Protein AF-A0A397ZE03-F1 (afdb_monomer_lite)

InterPro domains:
  IPR004468 CTP synthase [PTHR11550] (1-156)
  IPR017926 Glutamine amidotransferase [PF00117] (1-143)
  IPR029062 Class I glutamine amidotransferase-like [G3DSA:3.40.50.880] (1-161)
  IPR029062 Class I glutamine amidotransferase-like [SSF52317] (1-149)
  IPR033828 CTP synthase GATase domain [cd01746] (1-143)

Foldseek 3Di:
DQVVQQVCCCPQVVQVQEDDCVVVVPGPHHQKYFDAPDDPPPDDRHWPFAWFKKAFPDQLDLLCLLVLSDRIDTFTAGGGMFGDQVCQVVSVVSFWDQGIAGPVNRGRAWIDGPPDLDDIDGRGDQCVPADVVRGRSNVVCVVCSVVVNNVVSSVVSNCVVPPDPPDDDDDDDDDDDDDDDDDDDDDDDDDD

Radius of gyration: 25.26 Å; chains: 1; bounding box: 58×53×80 Å

Secondary structure (DSSP, 8-state):
-HHHHHHHHHHTT--TT-EETTT-TT-SSEEEEE--BS-SSSSSPBPEEEEEEEEESSTTSHHHHHTTS-SEEEEEEEESEEE-GGGHHHHHHTTEEEEEE-TTS-SEEEEEETTSSS-EEESS-GGGG-BTTB--HHHHHHHHHHTT-HHHHHHHHTTGGG------------------------------

Sequence (192 aa):
MQLAVVEFARSILGFEDANSTEFEPETPSPCVIFMPEGSTTHMGGTMRLGSRRTYFQVPDCKSAKLYGNAKFVDERHRHRYEVNPDMIQEIENAGLSFVGKDETGRRMEIVELQNHPYFVGVQFHPEFKSRPGKPSALFLGLIAAASGCLEAVLQASGKVSKVSTTRVANGAATGKVYQNGNVYSNGNGLHH

pLDDT: mean 82.84, std 24.82, range [28.36, 98.75]

Structure (mmCIF, N/CA/C/O backbone):
data_AF-A0A397ZE03-F1
#
_entry.id   AF-A0A397ZE03-F1
#
loop_
_atom_site.group_PDB
_atom_site.id
_atom_site.type_symbol
_atom_site.label_atom_id
_atom_site.label_alt_id
_atom_site.label_comp_id
_atom_site.label_asym_id
_atom_site.label_entity_id
_atom_site.label_seq_id
_atom_site.pdbx_PDB_ins_code
_atom_site.Cartn_x
_atom_site.Cartn_y
_atom_site.Cartn_z
_atom_site.occupancy
_atom_site.B_iso_or_equiv
_atom_site.auth_seq_id
_atom_site.auth_comp_id
_atom_site.auth_asym_id
_atom_site.auth_atom_id
_atom_site.pdbx_PDB_model_num
ATOM 1 N N . MET A 1 1 ? 4.962 -4.238 1.522 1.00 97.50 1 MET A N 1
ATOM 2 C CA . MET A 1 1 ? 3.913 -4.251 0.476 1.00 97.50 1 MET A CA 1
ATOM 3 C C . MET A 1 1 ? 4.379 -4.919 -0.810 1.00 97.50 1 MET A C 1
ATOM 5 O O . MET A 1 1 ? 3.708 -5.829 -1.258 1.00 97.50 1 MET A O 1
ATOM 9 N N . GLN A 1 2 ? 5.511 -4.502 -1.382 1.00 98.31 2 GLN A N 1
ATOM 10 C CA . GLN A 1 2 ? 6.050 -4.999 -2.661 1.00 98.31 2 GLN A CA 1
ATOM 11 C C . GLN A 1 2 ? 5.997 -6.527 -2.836 1.00 98.31 2 GLN A C 1
ATOM 13 O O . GLN A 1 2 ? 5.456 -7.004 -3.825 1.00 98.31 2 GLN A O 1
ATOM 18 N N . LEU A 1 3 ? 6.468 -7.296 -1.848 1.00 98.38 3 LEU A N 1
ATOM 19 C CA . LEU A 1 3 ? 6.440 -8.763 -1.920 1.00 98.38 3 LEU A CA 1
ATOM 20 C C . LEU A 1 3 ? 5.026 -9.349 -2.010 1.00 98.38 3 LEU A C 1
ATOM 22 O O . LEU A 1 3 ? 4.845 -10.362 -2.668 1.00 98.38 3 LEU A O 1
ATOM 26 N N . ALA A 1 4 ? 4.026 -8.709 -1.399 1.00 98.44 4 ALA A N 1
ATOM 27 C CA . ALA A 1 4 ? 2.637 -9.146 -1.522 1.00 98.44 4 ALA A CA 1
ATOM 28 C C . ALA A 1 4 ? 2.116 -8.966 -2.956 1.00 98.44 4 ALA A C 1
ATOM 30 O O . ALA A 1 4 ? 1.358 -9.794 -3.437 1.00 98.44 4 ALA A O 1
ATOM 31 N N . VAL A 1 5 ? 2.547 -7.907 -3.649 1.00 98.62 5 VAL A N 1
ATOM 32 C CA . VAL A 1 5 ? 2.194 -7.679 -5.058 1.00 98.62 5 VAL A CA 1
ATOM 33 C C . VAL A 1 5 ? 2.889 -8.697 -5.963 1.00 98.62 5 VAL A C 1
ATOM 35 O O . VAL A 1 5 ? 2.249 -9.261 -6.841 1.00 98.62 5 VAL A O 1
ATOM 38 N N . VAL A 1 6 ? 4.179 -8.961 -5.722 1.00 98.69 6 VAL A N 1
ATOM 39 C CA . VAL A 1 6 ? 4.944 -9.976 -6.466 1.00 98.69 6 VAL A CA 1
ATOM 40 C C . VAL A 1 6 ? 4.336 -11.367 -6.282 1.00 98.69 6 VAL A C 1
ATOM 42 O O . VAL A 1 6 ? 4.130 -12.078 -7.258 1.00 98.69 6 VAL A O 1
ATOM 45 N N . GLU A 1 7 ? 4.020 -11.757 -5.046 1.00 98.50 7 GLU A N 1
ATOM 46 C CA . GLU A 1 7 ? 3.408 -13.057 -4.761 1.00 98.50 7 GLU A CA 1
ATOM 47 C C . GLU A 1 7 ? 2.025 -13.176 -5.407 1.00 98.50 7 GLU A C 1
ATOM 49 O O . GLU A 1 7 ? 1.759 -14.168 -6.077 1.00 98.50 7 GLU A O 1
ATOM 54 N N . PHE A 1 8 ? 1.195 -12.135 -5.314 1.00 98.56 8 PHE A N 1
ATOM 55 C CA . PHE A 1 8 ? -0.117 -12.125 -5.954 1.00 98.56 8 PHE A CA 1
ATOM 56 C C . PHE A 1 8 ? -0.013 -12.276 -7.479 1.00 98.56 8 PHE A C 1
ATOM 58 O O . PHE A 1 8 ? -0.767 -13.038 -8.081 1.00 98.56 8 PHE A O 1
ATOM 65 N N . ALA A 1 9 ? 0.951 -11.600 -8.110 1.00 98.44 9 ALA A N 1
ATOM 66 C CA . ALA A 1 9 ? 1.202 -11.744 -9.540 1.00 98.44 9 ALA A CA 1
ATOM 67 C C . ALA A 1 9 ? 1.615 -13.178 -9.916 1.00 98.44 9 ALA A C 1
ATOM 69 O O . ALA A 1 9 ? 1.123 -13.718 -10.904 1.00 98.44 9 ALA A O 1
ATOM 70 N N . ARG A 1 10 ? 2.447 -13.838 -9.104 1.00 98.50 10 ARG A N 1
ATOM 71 C CA . ARG A 1 10 ? 2.824 -15.243 -9.335 1.00 98.50 10 ARG A CA 1
ATOM 72 C C . ARG A 1 10 ? 1.636 -16.184 -9.175 1.00 98.50 10 ARG A C 1
ATOM 74 O O . ARG A 1 10 ? 1.342 -16.967 -10.071 1.00 98.50 10 ARG A O 1
ATOM 81 N N . SER A 1 11 ? 0.950 -16.094 -8.043 1.00 98.06 11 SER A N 1
ATOM 82 C CA . SER A 1 11 ? -0.025 -17.099 -7.620 1.00 98.06 11 SER A CA 1
ATOM 83 C C . SER A 1 11 ? -1.402 -16.923 -8.255 1.00 98.06 11 SER A C 1
ATOM 85 O O . SER A 1 11 ? -2.104 -17.912 -8.454 1.00 98.06 11 SER A O 1
ATOM 87 N N . ILE A 1 12 ? -1.808 -15.684 -8.555 1.00 97.75 12 ILE A N 1
ATOM 88 C CA . ILE A 1 12 ? -3.151 -15.377 -9.070 1.00 97.75 12 ILE A CA 1
ATOM 89 C C . ILE A 1 12 ? -3.125 -15.035 -10.560 1.00 97.75 12 ILE A C 1
ATOM 91 O O . ILE A 1 12 ? -3.996 -15.497 -11.293 1.00 97.75 12 ILE A O 1
ATOM 95 N N . LEU A 1 13 ? -2.136 -14.262 -11.020 1.00 97.50 13 LEU A N 1
ATOM 96 C CA . LEU A 1 13 ? -2.012 -13.905 -12.442 1.00 97.50 13 LEU A CA 1
ATOM 97 C C . LEU A 1 13 ? -1.205 -14.931 -13.255 1.00 97.50 13 LEU A C 1
ATOM 99 O O . LEU A 1 13 ? -1.250 -14.903 -14.481 1.00 97.50 13 LEU A O 1
ATOM 103 N N . GLY A 1 14 ? -0.488 -15.851 -12.599 1.00 98.00 14 GLY A N 1
ATOM 104 C CA . GLY A 1 14 ? 0.345 -16.851 -13.275 1.00 98.00 14 GLY A CA 1
ATOM 105 C C . GLY A 1 14 ? 1.656 -16.288 -13.831 1.00 98.00 14 GLY A C 1
ATOM 106 O O . GLY A 1 14 ? 2.281 -16.909 -14.688 1.00 98.00 14 GLY A O 1
ATOM 107 N N . PHE A 1 15 ? 2.091 -15.114 -13.367 1.00 97.81 15 PHE A N 1
ATOM 108 C CA . PHE A 1 15 ? 3.360 -14.511 -13.769 1.00 97.81 15 PHE A CA 1
ATOM 109 C C . PHE A 1 15 ? 4.501 -15.119 -12.961 1.00 97.81 15 PHE A C 1
ATOM 111 O O . PHE A 1 15 ? 4.977 -14.514 -12.007 1.00 97.81 15 PHE A O 1
ATOM 118 N N . GLU A 1 16 ? 4.922 -16.335 -13.309 1.00 97.50 16 GLU A N 1
ATOM 119 C CA . GLU A 1 16 ? 5.925 -17.096 -12.547 1.00 97.50 16 GLU A CA 1
ATOM 120 C C . GLU A 1 16 ? 7.231 -16.309 -12.328 1.00 97.50 16 GLU A C 1
ATOM 122 O O . GLU A 1 16 ? 7.777 -16.297 -11.220 1.00 97.50 16 GLU A O 1
ATOM 127 N N . ASP A 1 17 ? 7.663 -15.556 -13.343 1.00 97.56 17 ASP A N 1
ATOM 128 C CA . ASP A 1 17 ? 8.872 -14.729 -13.299 1.00 97.56 17 ASP A CA 1
ATOM 129 C C . ASP A 1 17 ? 8.667 -13.354 -12.644 1.00 97.56 17 ASP A C 1
ATOM 131 O O . ASP A 1 17 ? 9.623 -12.577 -12.549 1.00 97.56 17 ASP A O 1
ATOM 135 N N . ALA A 1 18 ? 7.455 -13.029 -12.170 1.00 98.50 18 ALA A N 1
ATOM 136 C CA . ALA A 1 18 ? 7.153 -11.745 -11.541 1.00 98.50 18 ALA A CA 1
ATOM 137 C C . ALA A 1 18 ? 8.159 -11.414 -10.443 1.00 98.50 18 ALA A C 1
ATOM 139 O O . ALA A 1 18 ? 8.385 -12.218 -9.533 1.00 98.50 18 ALA A O 1
ATOM 140 N N . ASN A 1 19 ? 8.781 -10.239 -10.513 1.00 98.62 19 ASN A N 1
ATOM 141 C CA . ASN A 1 19 ? 9.799 -9.844 -9.545 1.00 98.62 19 ASN A CA 1
ATOM 142 C C . ASN A 1 19 ? 9.928 -8.320 -9.410 1.00 98.62 19 ASN A C 1
ATOM 144 O O . ASN A 1 19 ? 9.295 -7.543 -10.128 1.00 98.62 19 ASN A O 1
ATOM 148 N N . SER A 1 20 ? 10.749 -7.895 -8.451 1.00 98.31 20 SER A N 1
ATOM 149 C CA . SER A 1 20 ? 11.252 -6.526 -8.370 1.00 98.31 20 SER A CA 1
ATOM 150 C C . SER A 1 20 ? 12.508 -6.387 -9.217 1.00 98.31 20 SER A C 1
ATOM 152 O O . SER A 1 20 ? 13.431 -7.195 -9.081 1.00 98.31 20 SER A O 1
ATOM 154 N N . THR A 1 21 ? 12.600 -5.306 -9.992 1.00 98.00 21 THR A N 1
ATOM 155 C CA . THR A 1 21 ? 13.832 -4.962 -10.716 1.00 98.00 21 THR A CA 1
ATOM 156 C C . THR A 1 21 ? 14.980 -4.561 -9.788 1.00 98.00 21 THR A C 1
ATOM 158 O O . THR A 1 21 ? 16.108 -4.403 -10.241 1.00 98.00 21 THR A O 1
ATOM 161 N N . GLU A 1 22 ? 14.725 -4.439 -8.479 1.00 96.44 22 GLU A N 1
ATOM 162 C CA . GLU A 1 22 ? 15.777 -4.335 -7.462 1.00 96.44 22 GLU A CA 1
ATOM 163 C C . GLU A 1 22 ? 16.652 -5.593 -7.389 1.00 96.44 22 GLU A C 1
ATOM 165 O O . GLU A 1 22 ? 17.852 -5.486 -7.145 1.00 96.44 22 GLU A O 1
ATOM 170 N N . PHE A 1 23 ? 16.052 -6.771 -7.583 1.00 96.44 23 PHE A N 1
ATOM 171 C CA . PHE A 1 23 ? 16.729 -8.063 -7.435 1.00 96.44 23 PHE A CA 1
ATOM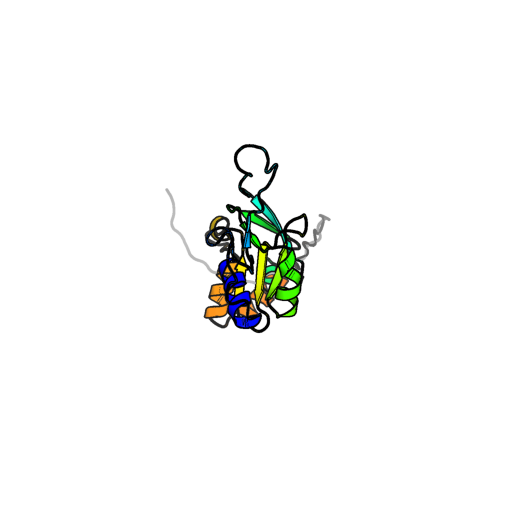 172 C C . PHE A 1 23 ? 16.927 -8.775 -8.768 1.00 96.44 23 PHE A C 1
ATOM 174 O O . PHE A 1 23 ? 17.952 -9.423 -8.949 1.00 96.44 23 PHE A O 1
ATOM 181 N N . GLU A 1 24 ? 15.966 -8.643 -9.683 1.00 97.62 24 GLU A N 1
ATOM 182 C CA . GLU A 1 24 ? 16.020 -9.228 -11.022 1.00 97.62 24 GLU A CA 1
ATOM 183 C C . GLU A 1 24 ? 15.725 -8.138 -12.063 1.00 97.62 24 GLU A C 1
ATOM 185 O O . GLU A 1 24 ? 14.564 -7.938 -12.427 1.00 97.62 24 GLU A O 1
ATOM 190 N N . PRO A 1 25 ? 16.739 -7.364 -12.496 1.00 96.88 25 PRO A N 1
ATOM 191 C CA . PRO A 1 25 ? 16.552 -6.241 -13.416 1.00 96.88 25 PRO A CA 1
ATOM 192 C C . PRO A 1 25 ? 15.951 -6.634 -14.770 1.00 96.88 25 PRO A C 1
ATOM 194 O O . PRO A 1 25 ? 15.252 -5.821 -15.370 1.00 96.88 25 PRO A O 1
ATOM 197 N N . GLU A 1 26 ? 16.187 -7.870 -15.218 1.00 97.38 26 GLU A N 1
ATOM 198 C CA . GLU A 1 26 ? 15.782 -8.377 -16.535 1.00 97.38 26 GLU A CA 1
ATOM 199 C C . GLU A 1 26 ? 14.522 -9.260 -16.471 1.00 97.38 26 GLU A C 1
ATOM 201 O O . GLU A 1 26 ? 14.224 -9.989 -17.418 1.00 97.38 26 GLU A O 1
ATOM 206 N N . THR A 1 27 ? 13.767 -9.226 -15.362 1.00 97.81 27 THR A N 1
ATOM 207 C CA . THR A 1 27 ? 12.523 -10.006 -15.258 1.00 97.81 27 THR A CA 1
ATOM 208 C C . THR A 1 27 ? 11.547 -9.631 -16.386 1.00 97.81 27 THR A C 1
ATOM 210 O O . THR A 1 27 ? 11.259 -8.445 -16.583 1.00 97.81 27 THR A O 1
ATOM 213 N N . PRO A 1 28 ? 10.953 -10.615 -17.089 1.00 97.12 28 PRO A N 1
ATOM 214 C CA . PRO A 1 28 ? 9.889 -10.361 -18.060 1.00 97.12 28 PRO A CA 1
ATOM 215 C C . PRO A 1 28 ? 8.620 -9.758 -17.439 1.00 97.12 28 PRO A C 1
ATOM 217 O O . PRO A 1 28 ? 7.787 -9.210 -18.156 1.00 97.12 28 PRO A O 1
ATOM 220 N N . SER A 1 29 ? 8.445 -9.878 -16.118 1.00 97.94 29 SER A N 1
ATOM 221 C CA . SER A 1 29 ? 7.269 -9.414 -15.372 1.00 97.94 29 SER A CA 1
ATOM 222 C C . SER A 1 29 ? 7.685 -8.474 -14.226 1.00 97.94 29 SER A C 1
ATOM 224 O O . SER A 1 29 ? 7.667 -8.856 -13.050 1.00 97.94 29 SER A O 1
ATOM 226 N N . PRO A 1 30 ? 8.087 -7.226 -14.531 1.00 98.06 30 PRO A N 1
ATOM 227 C CA . PRO A 1 30 ? 8.609 -6.290 -13.539 1.00 98.06 30 PRO A CA 1
ATOM 228 C C . PRO A 1 30 ? 7.477 -5.672 -12.709 1.00 98.06 30 PRO A C 1
ATOM 230 O O . PRO A 1 30 ? 7.044 -4.550 -12.964 1.00 98.06 30 PRO A O 1
ATOM 233 N N . CYS A 1 31 ? 6.995 -6.391 -11.692 1.00 97.88 31 CYS A N 1
ATOM 234 C CA . CYS A 1 31 ? 5.914 -5.938 -10.806 1.00 97.88 31 CYS A CA 1
ATOM 235 C C . CYS A 1 31 ? 6.292 -4.730 -9.955 1.00 97.88 31 CYS A C 1
ATOM 237 O O . CYS A 1 31 ? 5.428 -3.937 -9.576 1.00 97.88 31 CYS A O 1
ATOM 239 N N . VAL A 1 32 ? 7.572 -4.605 -9.618 1.00 98.56 32 VAL A N 1
ATOM 240 C CA . VAL A 1 32 ? 8.099 -3.522 -8.795 1.00 98.56 32 VAL A CA 1
ATOM 241 C C . VAL A 1 32 ? 9.304 -2.926 -9.510 1.00 98.56 32 VAL A C 1
ATOM 243 O O . VAL A 1 32 ? 10.232 -3.645 -9.867 1.00 98.56 32 VAL A O 1
ATOM 246 N N . ILE A 1 33 ? 9.275 -1.614 -9.735 1.00 98.00 33 ILE A N 1
ATOM 247 C CA . ILE A 1 33 ? 10.256 -0.889 -10.545 1.00 98.00 33 ILE A CA 1
ATOM 248 C C . ILE A 1 33 ? 10.822 0.320 -9.807 1.00 98.00 33 ILE A C 1
ATOM 250 O O . ILE A 1 33 ? 10.194 0.895 -8.916 1.00 98.00 33 ILE A O 1
ATOM 254 N N . PHE A 1 34 ? 12.029 0.726 -10.190 1.00 94.94 34 PHE A N 1
ATOM 255 C CA . PHE A 1 34 ? 12.672 1.921 -9.658 1.00 94.94 34 PHE A CA 1
ATOM 256 C C . PHE A 1 34 ? 11.944 3.186 -10.146 1.00 94.94 34 PHE A C 1
ATOM 258 O O . PHE A 1 34 ? 11.950 3.494 -11.336 1.00 94.94 34 PHE A O 1
ATOM 265 N N . MET A 1 35 ? 11.328 3.937 -9.227 1.00 93.06 35 MET A N 1
ATOM 266 C CA . MET A 1 35 ? 10.563 5.159 -9.529 1.00 93.06 35 MET A CA 1
ATOM 267 C C . MET A 1 35 ? 10.978 6.315 -8.603 1.00 93.06 35 MET A C 1
ATOM 269 O O . MET A 1 35 ? 10.199 6.740 -7.736 1.00 93.06 35 MET A O 1
ATOM 273 N N . PRO A 1 36 ? 12.203 6.849 -8.772 1.00 83.88 36 PRO A N 1
ATOM 274 C CA . PRO A 1 36 ? 12.745 7.878 -7.895 1.00 83.88 36 PRO A CA 1
ATOM 275 C C . PRO A 1 36 ? 11.942 9.180 -7.964 1.00 83.88 36 PRO A C 1
ATOM 277 O O . PRO A 1 36 ? 11.195 9.448 -8.908 1.00 83.88 36 PRO A O 1
ATOM 280 N N . GLU A 1 37 ? 12.129 10.024 -6.955 1.00 79.38 37 GLU A N 1
ATOM 281 C CA . GLU A 1 37 ? 11.694 11.416 -7.018 1.00 79.38 37 GLU A CA 1
ATOM 282 C C . GLU A 1 37 ? 12.825 12.282 -7.601 1.00 79.38 37 GLU A C 1
ATOM 284 O O . GLU A 1 37 ? 14.005 12.062 -7.311 1.00 79.38 37 GLU A O 1
ATOM 289 N N . GLY A 1 38 ? 12.484 13.271 -8.432 1.00 71.19 38 GLY A N 1
ATOM 290 C CA . GLY A 1 38 ? 13.460 14.158 -9.080 1.00 71.19 38 GLY A CA 1
ATOM 291 C C . GLY A 1 38 ? 14.034 13.616 -10.395 1.00 71.19 38 GLY A C 1
ATOM 292 O O . GLY A 1 38 ? 13.437 12.763 -11.046 1.00 71.19 38 GLY A O 1
ATOM 293 N N . SER A 1 39 ? 15.175 14.166 -10.823 1.00 52.97 39 SER A N 1
ATOM 294 C CA . SER A 1 39 ? 15.800 13.799 -12.099 1.00 52.97 39 SER A CA 1
ATOM 295 C C . SER A 1 39 ? 16.518 12.448 -12.025 1.00 52.97 39 SER A C 1
ATOM 297 O O . SER A 1 39 ? 17.275 12.197 -11.090 1.00 52.97 39 SER A O 1
ATOM 299 N N . THR A 1 40 ? 16.349 11.615 -13.054 1.00 53.22 40 THR A N 1
ATOM 300 C CA . THR A 1 40 ? 17.142 10.395 -13.285 1.00 53.22 40 THR A CA 1
ATOM 301 C C . THR A 1 40 ? 18.542 10.687 -13.838 1.00 53.22 40 THR A C 1
ATOM 303 O O . THR A 1 40 ? 19.396 9.805 -13.817 1.00 53.22 40 THR A O 1
ATOM 306 N N . THR A 1 41 ? 18.795 11.911 -14.327 1.00 50.19 41 THR A N 1
ATOM 307 C CA . THR A 1 41 ? 20.048 12.306 -15.004 1.00 50.19 41 THR A CA 1
ATOM 308 C C . THR A 1 41 ? 21.101 12.912 -14.077 1.00 50.19 41 THR A C 1
ATOM 310 O O . THR A 1 41 ? 22.267 13.010 -14.455 1.00 50.19 41 THR A O 1
ATOM 313 N N . HIS A 1 42 ? 20.729 13.294 -12.854 1.00 44.25 42 HIS A N 1
ATOM 314 C CA . HIS A 1 42 ? 21.690 13.674 -11.822 1.00 44.25 42 HIS A CA 1
ATOM 315 C C . HIS A 1 42 ? 22.011 12.447 -10.970 1.00 44.25 42 HIS A C 1
ATOM 317 O O . HIS A 1 42 ? 21.098 11.740 -10.560 1.00 44.25 42 HIS A O 1
ATOM 323 N N . MET A 1 43 ? 23.307 12.197 -10.753 1.00 41.78 43 MET A N 1
ATOM 324 C CA . MET A 1 43 ? 23.888 11.098 -9.965 1.00 41.78 43 MET A CA 1
ATOM 325 C C . MET A 1 43 ? 22.941 10.556 -8.874 1.00 41.78 43 MET A C 1
ATOM 327 O O . MET A 1 43 ? 22.875 11.100 -7.775 1.00 41.78 43 MET A O 1
ATOM 331 N N . GLY A 1 44 ? 22.232 9.468 -9.200 1.00 49.31 44 GLY A N 1
ATOM 332 C CA . GLY A 1 44 ? 21.328 8.739 -8.310 1.00 49.31 44 GLY A CA 1
ATOM 333 C C . GLY A 1 44 ? 19.971 9.419 -8.104 1.00 49.31 44 GLY A C 1
ATOM 334 O O . GLY A 1 44 ? 19.845 10.320 -7.279 1.00 49.31 44 GLY A O 1
ATOM 335 N N . GLY A 1 45 ? 18.927 8.927 -8.783 1.00 59.66 45 GLY A N 1
ATOM 336 C CA . GLY A 1 45 ? 17.543 9.331 -8.507 1.00 59.66 45 GLY A CA 1
ATOM 337 C C . GLY A 1 45 ? 17.238 9.307 -7.001 1.00 59.66 45 GLY A C 1
ATOM 338 O O . GLY A 1 45 ? 17.649 8.385 -6.285 1.00 59.66 45 GLY A O 1
ATOM 339 N N . THR A 1 46 ? 16.573 10.347 -6.494 1.00 71.69 46 THR A N 1
ATOM 340 C CA . THR A 1 46 ? 16.478 10.555 -5.043 1.00 71.69 46 THR A CA 1
ATOM 341 C C . THR A 1 46 ? 15.433 9.638 -4.401 1.00 71.69 46 THR A C 1
ATOM 343 O O . THR A 1 46 ? 14.402 9.312 -4.993 1.00 71.69 46 THR A O 1
ATOM 346 N N . MET A 1 47 ? 15.727 9.176 -3.180 1.00 80.50 47 MET A N 1
ATOM 347 C CA . MET A 1 47 ? 14.834 8.325 -2.388 1.00 80.50 47 MET A CA 1
ATOM 348 C C . MET A 1 47 ? 13.560 9.079 -2.018 1.00 80.50 47 MET A C 1
ATOM 350 O O . MET A 1 47 ? 13.644 10.221 -1.565 1.00 80.50 47 MET A O 1
ATOM 354 N N . ARG A 1 48 ? 12.402 8.413 -2.095 1.00 86.56 48 ARG A N 1
ATOM 355 C CA . ARG A 1 48 ? 11.171 8.948 -1.516 1.00 86.56 48 ARG A CA 1
ATOM 356 C C . ARG A 1 48 ? 11.285 8.883 0.002 1.00 86.56 48 ARG A C 1
ATOM 358 O O . ARG A 1 48 ? 11.269 7.808 0.606 1.00 86.56 48 ARG A O 1
ATOM 365 N N . LEU A 1 49 ? 11.457 10.052 0.612 1.00 89.50 49 LEU A N 1
ATOM 366 C CA . LEU A 1 49 ? 11.780 10.201 2.027 1.00 89.50 49 LEU A CA 1
ATOM 367 C C . LEU A 1 49 ? 10.839 11.198 2.714 1.00 89.50 49 LEU A C 1
ATOM 369 O O . LEU A 1 49 ? 10.357 12.157 2.110 1.00 89.50 49 LEU A O 1
ATOM 373 N N . GLY A 1 50 ? 10.631 11.002 4.014 1.00 91.75 50 GLY A N 1
ATOM 374 C CA . GLY A 1 50 ? 9.962 11.975 4.875 1.00 91.75 50 GLY A CA 1
ATOM 375 C C . GLY A 1 50 ? 8.453 11.774 4.956 1.00 91.75 50 GLY A C 1
ATOM 376 O O . GLY A 1 50 ? 7.945 10.709 4.617 1.00 91.75 50 GLY A O 1
ATOM 377 N N . SER A 1 51 ? 7.747 12.773 5.493 1.00 95.19 51 SER A N 1
ATOM 378 C CA . SER A 1 51 ? 6.286 12.718 5.601 1.00 95.19 51 SER A CA 1
ATOM 379 C C . SER A 1 51 ? 5.670 12.995 4.236 1.00 95.19 51 SER A C 1
ATOM 381 O O . SER A 1 51 ? 5.910 14.062 3.676 1.00 95.19 51 SER A O 1
ATOM 383 N N . ARG A 1 52 ? 4.876 12.061 3.721 1.00 96.00 52 ARG A N 1
ATOM 384 C CA . ARG A 1 52 ? 4.148 12.190 2.455 1.00 96.00 52 ARG A CA 1
ATOM 385 C C . ARG A 1 52 ? 2.676 11.889 2.679 1.00 96.00 52 ARG A C 1
ATOM 387 O O . ARG A 1 52 ? 2.325 11.209 3.641 1.00 96.00 52 ARG A O 1
ATOM 394 N N . ARG A 1 53 ? 1.839 12.446 1.809 1.00 97.81 53 ARG A N 1
ATOM 395 C CA . ARG A 1 53 ? 0.393 12.276 1.858 1.00 97.81 53 ARG A CA 1
ATOM 396 C C . ARG A 1 53 ? -0.044 11.121 0.969 1.00 97.81 53 ARG A C 1
ATOM 398 O O . ARG A 1 53 ? 0.239 11.139 -0.226 1.00 97.81 53 ARG A O 1
ATOM 405 N N . THR A 1 54 ? -0.806 10.210 1.557 1.00 98.31 54 THR A N 1
ATOM 406 C CA . THR A 1 54 ? -1.493 9.106 0.890 1.00 98.31 54 THR A CA 1
ATOM 407 C C . THR A 1 54 ? -2.988 9.379 0.881 1.00 98.31 54 THR A C 1
ATOM 409 O O . THR A 1 54 ? -3.598 9.530 1.941 1.00 98.31 54 THR A O 1
ATOM 412 N N . TYR A 1 55 ? -3.597 9.424 -0.297 1.00 98.50 55 TYR A N 1
ATOM 413 C CA . TYR A 1 55 ? -5.033 9.620 -0.476 1.00 98.50 55 TYR A CA 1
ATOM 414 C C . TYR A 1 55 ? -5.740 8.278 -0.606 1.00 98.50 55 TYR A C 1
ATOM 416 O O . TYR A 1 55 ? -5.379 7.466 -1.464 1.00 98.50 55 TYR A O 1
ATOM 424 N N . PHE A 1 56 ? -6.780 8.066 0.200 1.00 98.19 56 PHE A N 1
ATOM 425 C CA . PHE A 1 56 ? -7.633 6.893 0.048 1.00 98.19 56 PHE A CA 1
ATOM 426 C C . PHE A 1 56 ? -8.495 7.044 -1.205 1.00 98.19 56 PHE A C 1
ATOM 428 O O . PHE A 1 56 ? -9.211 8.031 -1.361 1.00 98.19 56 PHE A O 1
ATOM 435 N N . GLN A 1 57 ? -8.423 6.055 -2.089 1.00 96.50 57 GLN A N 1
ATOM 436 C CA . GLN A 1 57 ? -9.191 6.005 -3.335 1.00 96.50 57 GLN A CA 1
ATOM 437 C C . GLN A 1 57 ? -10.531 5.291 -3.151 1.00 96.50 57 GLN A C 1
ATOM 439 O O . GLN A 1 57 ? -11.481 5.544 -3.884 1.00 96.50 57 GLN A O 1
ATOM 444 N N . VAL A 1 58 ? -10.611 4.417 -2.145 1.00 92.12 58 VAL A N 1
ATOM 445 C CA . VAL A 1 58 ? -11.806 3.642 -1.810 1.00 92.12 58 VAL A CA 1
ATOM 446 C C . VAL A 1 58 ? -12.268 4.060 -0.409 1.00 92.12 58 VAL A C 1
ATOM 448 O O . VAL A 1 58 ? -11.629 3.670 0.567 1.00 92.12 58 VAL A O 1
ATOM 451 N N . PRO A 1 59 ? -13.349 4.855 -0.276 1.00 79.25 59 PRO A N 1
ATOM 452 C CA . PRO A 1 59 ? -13.772 5.418 1.012 1.00 79.25 59 PRO A CA 1
ATOM 453 C C . PRO A 1 59 ? -14.081 4.384 2.105 1.00 79.25 59 PRO A C 1
ATOM 455 O O . PRO A 1 59 ? -13.870 4.659 3.282 1.00 79.25 59 PRO A O 1
ATOM 458 N N . ASP A 1 60 ? -14.555 3.196 1.724 1.00 86.81 60 ASP A N 1
ATOM 459 C CA . ASP A 1 60 ? -15.008 2.152 2.651 1.00 86.81 60 ASP A CA 1
ATOM 460 C C . ASP A 1 60 ? -13.990 1.027 2.896 1.00 86.81 60 ASP A C 1
ATOM 462 O O . ASP A 1 60 ? -14.337 0.008 3.513 1.00 86.81 60 ASP A O 1
ATOM 466 N N . CYS A 1 61 ? -12.741 1.196 2.445 1.00 95.44 61 CYS A N 1
ATOM 467 C CA . CYS A 1 61 ? -11.680 0.219 2.687 1.00 95.44 61 CYS A CA 1
ATOM 468 C C . CYS A 1 61 ? -11.337 0.104 4.183 1.00 95.44 61 CYS A C 1
ATOM 470 O O . CYS A 1 61 ? -11.616 1.006 4.987 1.00 95.44 61 CYS A O 1
ATOM 472 N N . LYS A 1 62 ? -10.731 -1.023 4.583 1.00 96.62 62 LYS A N 1
ATOM 473 C CA . LYS A 1 62 ? -10.426 -1.289 6.000 1.00 96.62 62 LYS A CA 1
ATOM 474 C C . LYS A 1 62 ? -9.470 -0.233 6.549 1.00 96.62 62 LYS A C 1
ATOM 476 O O . LYS A 1 62 ? -9.667 0.259 7.659 1.00 96.62 62 LYS A O 1
ATOM 481 N N . SER A 1 63 ? -8.477 0.155 5.755 1.00 97.44 63 SER A N 1
ATOM 482 C CA . SER A 1 63 ? -7.486 1.163 6.119 1.00 97.44 63 SER A CA 1
ATOM 483 C C . SER A 1 63 ? -8.135 2.524 6.377 1.00 97.44 63 SER A C 1
ATOM 485 O O . SER A 1 63 ? -7.930 3.089 7.450 1.00 97.44 63 SER A O 1
ATOM 487 N N . ALA A 1 64 ? -8.982 3.026 5.471 1.00 96.69 64 ALA A N 1
ATOM 488 C CA . ALA A 1 64 ? -9.670 4.307 5.659 1.00 96.69 64 ALA A CA 1
ATOM 489 C C . ALA A 1 64 ? -10.518 4.308 6.940 1.00 96.69 64 ALA A C 1
ATO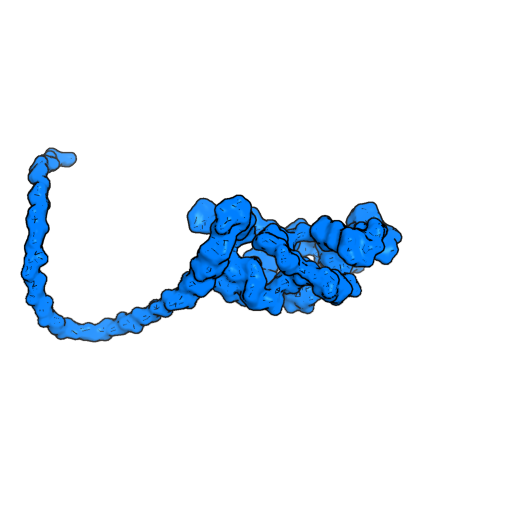M 491 O O . ALA A 1 64 ? -10.423 5.238 7.744 1.00 96.69 64 ALA A O 1
ATOM 492 N N . LYS A 1 65 ? -11.271 3.228 7.188 1.00 96.38 65 LYS A N 1
ATOM 493 C CA . LYS A 1 65 ? -12.071 3.051 8.411 1.00 96.38 65 LYS A CA 1
ATOM 494 C C . LYS A 1 65 ? -11.219 3.051 9.678 1.00 96.38 65 LYS A C 1
ATOM 496 O O . LYS A 1 65 ? -11.563 3.738 10.638 1.00 96.38 65 LYS A O 1
ATOM 501 N N . LEU A 1 66 ? -10.087 2.344 9.684 1.00 96.69 66 LEU A N 1
ATOM 502 C CA . LEU A 1 66 ? -9.148 2.339 10.814 1.00 96.69 66 LEU A CA 1
ATOM 503 C C . LEU A 1 66 ? -8.562 3.728 11.086 1.00 96.69 66 LEU A C 1
ATOM 505 O O . LEU A 1 66 ? -8.383 4.101 12.244 1.00 96.69 66 LEU A O 1
ATOM 509 N N . TYR A 1 67 ? -8.334 4.516 10.038 1.00 95.88 67 TYR A N 1
ATOM 510 C CA . TYR A 1 67 ? -7.929 5.919 10.133 1.00 95.88 67 TYR A CA 1
ATOM 511 C C . TYR A 1 67 ? -9.111 6.893 10.338 1.00 95.88 67 TYR A C 1
ATOM 513 O O . TYR A 1 67 ? -8.956 8.099 10.154 1.00 95.88 67 TYR A O 1
ATOM 521 N N . GLY A 1 68 ? -10.288 6.406 10.750 1.00 94.44 68 GLY A N 1
ATOM 522 C CA . GLY A 1 68 ? -11.438 7.244 11.109 1.00 94.44 68 GLY A CA 1
ATOM 523 C C . GLY A 1 68 ? -12.173 7.855 9.912 1.00 94.44 68 GLY A C 1
ATOM 524 O O . GLY A 1 68 ? -12.718 8.953 10.020 1.00 94.44 68 GLY A O 1
ATOM 525 N N . ASN A 1 69 ? -12.176 7.164 8.770 1.00 94.50 69 ASN A N 1
ATOM 526 C CA . ASN A 1 69 ? -12.724 7.630 7.490 1.00 94.50 69 ASN A CA 1
ATOM 527 C C . ASN A 1 69 ? -12.073 8.934 6.997 1.00 94.50 69 ASN A C 1
ATOM 529 O O . ASN A 1 69 ? -12.727 9.793 6.399 1.00 94.50 69 ASN A O 1
ATOM 533 N N . ALA A 1 70 ? -10.779 9.109 7.276 1.00 93.81 70 ALA A N 1
ATOM 534 C CA . ALA A 1 70 ? -10.012 10.215 6.728 1.00 93.81 70 ALA A CA 1
ATOM 535 C C . ALA A 1 70 ? -9.950 10.118 5.193 1.00 93.81 70 ALA A C 1
ATOM 537 O O . ALA A 1 70 ? -9.933 9.028 4.632 1.00 93.81 70 ALA A O 1
ATOM 538 N N . LYS A 1 71 ? -9.879 11.263 4.502 1.00 96.38 71 LYS A N 1
ATOM 539 C CA . LYS A 1 71 ? -9.674 11.299 3.037 1.00 96.38 71 LYS A CA 1
ATOM 540 C C . LYS A 1 71 ? -8.231 10.985 2.641 1.00 96.38 71 LYS A C 1
ATOM 542 O O . LYS A 1 71 ? -7.964 10.532 1.533 1.00 96.38 71 LYS A O 1
ATOM 547 N N . PHE A 1 72 ? -7.303 11.264 3.545 1.00 97.62 72 PHE A N 1
ATOM 548 C CA . PHE A 1 72 ? -5.883 11.029 3.370 1.00 97.62 72 PHE A CA 1
ATOM 549 C C . PHE A 1 72 ? -5.223 10.819 4.730 1.00 97.62 72 PHE A C 1
ATOM 551 O O . PHE A 1 72 ? -5.764 11.215 5.766 1.00 97.62 72 PHE A O 1
ATOM 558 N N . VAL A 1 73 ? -4.024 10.254 4.708 1.00 97.38 73 VAL A N 1
ATOM 559 C CA . VAL A 1 73 ? -3.110 10.201 5.847 1.00 97.38 73 VAL A CA 1
ATOM 560 C C . VAL A 1 73 ? -1.769 10.766 5.429 1.00 97.38 73 VAL A C 1
ATOM 562 O O . VAL A 1 73 ? -1.346 10.602 4.291 1.00 97.38 73 VAL A O 1
ATOM 565 N N . ASP A 1 74 ? -1.099 11.437 6.355 1.00 97.81 74 ASP A N 1
ATOM 566 C CA . ASP A 1 74 ? 0.311 11.750 6.184 1.00 97.81 74 ASP A CA 1
ATOM 567 C C . ASP A 1 74 ? 1.093 10.654 6.914 1.00 97.81 74 ASP A C 1
ATOM 569 O O . ASP A 1 74 ? 0.830 10.422 8.093 1.00 97.81 74 ASP A O 1
ATOM 573 N N . GLU A 1 75 ? 2.043 9.987 6.270 1.00 97.81 75 GLU A N 1
ATOM 574 C CA . GLU A 1 75 ? 2.875 8.929 6.865 1.00 97.81 75 GLU A CA 1
ATOM 575 C C . GLU A 1 75 ? 4.337 9.071 6.431 1.00 97.81 75 GLU A C 1
ATOM 577 O O . GLU A 1 75 ? 4.660 9.872 5.554 1.00 97.81 75 GLU A O 1
ATOM 582 N N . ARG A 1 76 ? 5.265 8.375 7.103 1.00 96.69 76 ARG A N 1
ATOM 583 C CA . ARG A 1 76 ? 6.701 8.480 6.788 1.00 96.69 76 ARG A CA 1
ATOM 584 C C . ARG A 1 76 ? 7.130 7.419 5.778 1.00 96.69 76 ARG A C 1
ATOM 586 O O . ARG A 1 76 ? 6.920 6.232 6.001 1.00 96.69 76 ARG A O 1
ATOM 593 N N . HIS A 1 77 ? 7.805 7.857 4.722 1.00 96.06 77 HIS A N 1
ATOM 594 C CA . HIS A 1 77 ? 8.331 7.015 3.650 1.00 96.06 77 HIS A CA 1
ATOM 595 C C . HIS A 1 77 ? 9.856 6.956 3.701 1.00 96.06 77 HIS A C 1
ATOM 597 O O . HIS A 1 77 ? 10.512 7.916 4.129 1.00 96.06 77 HIS A O 1
ATOM 603 N N . ARG A 1 78 ? 10.405 5.818 3.268 1.00 94.00 78 ARG A N 1
ATOM 604 C CA . ARG A 1 78 ? 11.840 5.601 3.065 1.00 94.00 78 ARG A CA 1
ATOM 605 C C . ARG A 1 78 ? 12.066 4.455 2.073 1.00 94.00 78 ARG A C 1
ATOM 607 O O . ARG A 1 78 ? 12.514 3.378 2.449 1.00 94.00 78 ARG A O 1
ATOM 614 N N . HIS A 1 79 ? 11.738 4.680 0.807 1.00 94.38 79 HIS A N 1
ATOM 615 C CA . HIS A 1 79 ? 11.878 3.665 -0.245 1.00 94.38 79 HIS A CA 1
ATOM 616 C C . HIS A 1 79 ? 12.143 4.304 -1.615 1.00 94.38 79 HIS A C 1
ATOM 618 O O . HIS A 1 79 ? 12.199 5.528 -1.746 1.00 94.38 79 HIS A O 1
ATOM 624 N N . ARG A 1 80 ? 12.437 3.466 -2.613 1.00 93.75 80 ARG A N 1
ATOM 625 C CA . ARG A 1 80 ? 12.817 3.889 -3.976 1.00 93.75 80 ARG A CA 1
ATOM 626 C C . ARG A 1 80 ? 12.066 3.160 -5.089 1.00 93.75 80 ARG A C 1
ATOM 628 O O . ARG A 1 80 ? 12.049 3.630 -6.225 1.00 93.75 80 ARG A O 1
ATOM 635 N N . TYR A 1 81 ? 11.511 2.002 -4.761 1.00 96.81 81 TYR A N 1
ATOM 636 C CA . TYR A 1 81 ? 10.854 1.114 -5.700 1.00 96.81 81 TYR A CA 1
ATOM 637 C C . TYR A 1 81 ? 9.353 1.136 -5.451 1.00 96.81 81 TYR A C 1
ATOM 639 O O . TYR A 1 81 ? 8.901 1.083 -4.305 1.00 96.81 81 TYR A O 1
ATOM 647 N N . GLU A 1 82 ? 8.595 1.187 -6.531 1.00 98.12 82 GLU A N 1
ATOM 648 C CA . GLU A 1 82 ? 7.143 1.297 -6.523 1.00 98.12 82 GLU A CA 1
ATOM 649 C C . GLU A 1 82 ? 6.547 0.181 -7.376 1.00 98.12 82 GLU A C 1
ATOM 651 O O . GLU A 1 82 ? 7.235 -0.415 -8.203 1.00 98.12 82 GLU A O 1
ATOM 656 N N . VAL A 1 83 ? 5.261 -0.102 -7.188 1.00 98.56 83 VAL A N 1
ATOM 657 C CA . VAL A 1 83 ? 4.538 -1.006 -8.091 1.00 98.56 83 VAL A CA 1
ATOM 658 C C . VAL A 1 83 ? 4.550 -0.417 -9.498 1.00 98.56 83 VAL A C 1
ATOM 660 O O . VAL A 1 83 ? 4.298 0.777 -9.662 1.00 98.56 83 VAL A O 1
ATOM 663 N N . ASN A 1 84 ? 4.830 -1.252 -10.497 1.00 98.44 84 ASN A N 1
ATOM 664 C CA . ASN A 1 84 ? 4.839 -0.841 -11.892 1.00 98.44 84 ASN A CA 1
ATOM 665 C C . ASN A 1 84 ? 3.448 -0.355 -12.330 1.00 98.44 84 ASN A C 1
ATOM 667 O O . ASN A 1 84 ? 2.505 -1.154 -12.309 1.00 98.44 84 ASN A O 1
ATOM 671 N N . PRO A 1 85 ? 3.302 0.922 -12.745 1.00 98.00 85 PRO A N 1
ATOM 672 C CA . PRO A 1 85 ? 2.019 1.472 -13.157 1.00 98.00 85 PRO A CA 1
ATOM 673 C C . PRO A 1 85 ? 1.328 0.689 -14.274 1.00 98.00 85 PRO A C 1
ATOM 675 O O . PRO A 1 85 ? 0.100 0.621 -14.285 1.00 98.00 85 PRO A O 1
ATOM 678 N N . ASP A 1 86 ? 2.104 0.059 -15.156 1.00 98.00 86 ASP A N 1
ATOM 679 C CA . ASP A 1 86 ? 1.582 -0.684 -16.304 1.00 98.00 86 ASP A CA 1
ATOM 680 C C . ASP A 1 86 ? 0.882 -1.990 -15.889 1.00 98.00 86 ASP A C 1
ATOM 682 O O . ASP A 1 86 ? 0.036 -2.497 -16.619 1.00 98.00 86 ASP A O 1
ATOM 686 N N . MET A 1 87 ? 1.173 -2.507 -14.689 1.00 97.88 87 MET A N 1
ATOM 687 C CA . MET A 1 87 ? 0.587 -3.749 -14.164 1.00 97.88 87 MET A CA 1
ATOM 688 C C . MET A 1 87 ? -0.602 -3.511 -13.224 1.00 97.88 87 MET A C 1
ATOM 690 O O . MET A 1 87 ? -1.298 -4.455 -12.855 1.00 97.88 87 MET A O 1
ATOM 694 N N . ILE A 1 88 ? -0.857 -2.259 -12.822 1.00 97.94 88 ILE A N 1
ATOM 695 C CA . ILE A 1 88 ? -1.881 -1.921 -11.818 1.00 97.94 88 ILE A CA 1
ATOM 696 C C . ILE A 1 88 ? -3.253 -2.443 -12.229 1.00 97.94 88 ILE A C 1
ATOM 698 O O . ILE A 1 88 ? -3.915 -3.105 -11.434 1.00 97.94 88 ILE A O 1
ATOM 702 N N . GLN A 1 89 ? -3.677 -2.152 -13.461 1.00 97.75 89 GLN A N 1
ATOM 703 C CA . GLN A 1 89 ? -5.033 -2.470 -13.904 1.00 97.75 89 GLN A CA 1
ATOM 704 C C . GLN A 1 89 ? -5.297 -3.979 -13.882 1.00 97.75 89 GLN A C 1
ATOM 706 O O . GLN A 1 89 ? -6.375 -4.411 -13.482 1.00 97.75 89 GLN A O 1
ATOM 711 N N . GLU A 1 90 ? -4.317 -4.778 -14.292 1.00 97.62 90 GLU A N 1
ATOM 712 C CA . GLU A 1 90 ? -4.422 -6.233 -14.295 1.00 97.62 90 GLU A CA 1
ATOM 713 C C . GLU A 1 90 ? -4.476 -6.804 -12.872 1.00 97.62 90 GLU A C 1
ATOM 715 O O . GLU A 1 90 ? -5.335 -7.632 -12.568 1.00 97.62 90 GLU A O 1
ATOM 720 N N . ILE A 1 91 ? -3.632 -6.292 -11.972 1.00 98.06 91 ILE A N 1
ATOM 721 C CA . ILE A 1 91 ? -3.620 -6.678 -10.556 1.00 98.06 91 ILE A CA 1
ATOM 722 C C . ILE A 1 91 ? -4.956 -6.335 -9.872 1.00 98.06 91 ILE A C 1
ATOM 724 O O . ILE A 1 91 ? -5.510 -7.170 -9.151 1.00 98.06 91 ILE A O 1
ATOM 728 N N . GLU A 1 92 ? -5.509 -5.141 -10.123 1.00 97.50 92 GLU A N 1
ATOM 729 C CA . GLU A 1 92 ? -6.812 -4.742 -9.569 1.00 97.50 92 GLU A CA 1
ATOM 730 C C . GLU A 1 92 ? -7.949 -5.607 -10.111 1.00 97.50 92 GLU A C 1
ATOM 732 O O . GLU A 1 92 ? -8.797 -6.050 -9.333 1.00 97.50 92 GLU A O 1
ATOM 737 N N . ASN A 1 93 ? -7.943 -5.902 -11.415 1.00 97.31 93 ASN A N 1
ATOM 738 C CA . ASN A 1 93 ? -8.947 -6.758 -12.050 1.00 97.31 93 ASN A CA 1
ATOM 739 C C . ASN A 1 93 ? -8.950 -8.183 -11.477 1.00 97.31 93 ASN A C 1
ATOM 741 O O . ASN A 1 93 ? -10.004 -8.816 -11.425 1.00 97.31 93 ASN A O 1
ATOM 745 N N . ALA A 1 94 ? -7.796 -8.678 -11.026 1.00 96.94 94 ALA A N 1
ATOM 746 C CA . ALA A 1 94 ? -7.670 -9.985 -10.389 1.00 96.94 94 ALA A CA 1
ATOM 747 C C . ALA A 1 94 ? -8.022 -9.992 -8.888 1.00 96.94 94 ALA A C 1
ATOM 749 O O . ALA A 1 94 ? -8.142 -11.064 -8.296 1.00 96.94 94 ALA A O 1
ATOM 750 N N . GLY A 1 95 ? -8.232 -8.826 -8.263 1.00 96.62 95 GLY A N 1
ATOM 751 C CA . GLY A 1 95 ? -8.817 -8.712 -6.920 1.00 96.62 95 GLY A CA 1
ATOM 752 C C . GLY A 1 95 ? -7.916 -8.121 -5.829 1.00 96.62 95 GLY A C 1
ATOM 753 O O . GLY A 1 95 ? -8.390 -7.931 -4.702 1.00 96.62 95 GLY A O 1
ATOM 754 N N . LEU A 1 96 ? -6.658 -7.777 -6.127 1.00 97.88 96 LEU A N 1
ATOM 755 C CA . LEU A 1 96 ? -5.803 -7.028 -5.200 1.00 97.88 96 LEU A CA 1
ATOM 756 C C . LEU A 1 96 ? -5.989 -5.525 -5.438 1.00 97.88 96 LEU A C 1
ATOM 758 O O . LEU A 1 96 ? -5.541 -4.976 -6.436 1.00 97.88 96 LEU A O 1
ATOM 762 N N . SER A 1 97 ? -6.673 -4.845 -4.519 1.00 97.69 97 SER A N 1
ATOM 763 C CA . SER A 1 97 ? -7.089 -3.448 -4.697 1.00 97.69 97 SER A CA 1
ATOM 764 C C . SER A 1 97 ? -6.035 -2.459 -4.195 1.00 97.69 97 SER A C 1
ATOM 766 O O . SER A 1 97 ? -5.585 -2.573 -3.050 1.00 97.69 97 SER A O 1
ATOM 768 N N . PHE A 1 98 ? -5.712 -1.422 -4.977 1.00 98.38 98 PHE A N 1
ATOM 769 C CA . PHE A 1 98 ? -4.849 -0.320 -4.531 1.00 98.38 98 PHE A CA 1
ATOM 770 C C . PHE A 1 98 ? -5.682 0.817 -3.932 1.00 98.38 98 PHE A C 1
ATOM 772 O O . PHE A 1 98 ? -6.042 1.802 -4.581 1.00 98.38 98 PHE A O 1
ATOM 779 N N . VAL A 1 99 ? -5.994 0.684 -2.644 1.00 98.31 99 VAL A N 1
ATOM 780 C CA . VAL A 1 99 ? -6.932 1.572 -1.941 1.00 98.31 99 VAL A CA 1
ATOM 781 C C . VAL A 1 99 ? -6.326 2.908 -1.502 1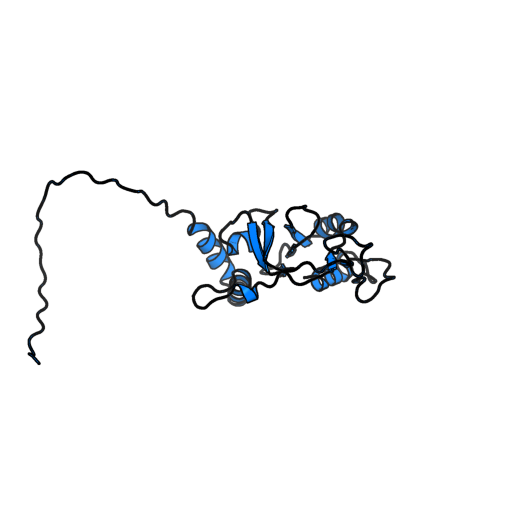.00 98.31 99 VAL A C 1
ATOM 783 O O . VAL A 1 99 ? -7.069 3.792 -1.077 1.00 98.31 99 VAL A O 1
ATOM 786 N N . GLY A 1 100 ? -5.004 3.074 -1.585 1.00 98.31 100 GLY A N 1
ATOM 787 C CA . GLY A 1 100 ? -4.300 4.305 -1.222 1.00 98.31 100 GLY A CA 1
ATOM 788 C C . GLY A 1 100 ? -3.211 4.651 -2.231 1.00 98.31 100 GLY A C 1
ATOM 789 O O . GLY A 1 100 ? -2.410 3.785 -2.584 1.00 98.31 100 GLY A O 1
ATOM 790 N N . LYS A 1 101 ? -3.183 5.907 -2.688 1.00 98.44 101 LYS A N 1
ATOM 791 C CA . LYS A 1 101 ? -2.257 6.401 -3.722 1.00 98.44 101 LYS A CA 1
ATOM 792 C C . LYS A 1 101 ? -1.618 7.729 -3.315 1.00 98.44 101 LYS A C 1
ATOM 794 O O . LYS A 1 101 ? -2.184 8.459 -2.499 1.00 98.44 101 LYS A O 1
ATOM 799 N N . ASP A 1 102 ? -0.468 8.050 -3.902 1.00 97.00 102 ASP A N 1
ATOM 800 C CA . ASP A 1 102 ? 0.154 9.366 -3.732 1.00 97.00 102 ASP A CA 1
ATOM 801 C C . ASP A 1 102 ? -0.663 10.490 -4.399 1.00 97.00 102 ASP A C 1
ATOM 803 O O . ASP A 1 102 ? -1.659 10.258 -5.083 1.00 97.00 102 ASP A O 1
ATOM 807 N N . GLU A 1 103 ? -0.232 11.738 -4.214 1.00 95.38 103 GLU A N 1
ATOM 808 C CA . GLU A 1 103 ? -0.886 12.924 -4.789 1.00 95.38 103 GLU A CA 1
ATOM 809 C C . GLU A 1 103 ? -0.964 12.926 -6.322 1.00 95.38 103 GLU A C 1
ATOM 811 O O . GLU A 1 103 ? -1.858 13.548 -6.890 1.00 95.38 103 GLU A O 1
ATOM 816 N N . THR A 1 104 ? -0.043 12.227 -6.990 1.00 94.75 104 THR A N 1
ATOM 817 C CA . THR A 1 104 ? -0.031 12.111 -8.453 1.00 94.75 104 THR A CA 1
ATOM 818 C C . THR A 1 104 ? -0.952 11.002 -8.957 1.00 94.75 104 THR A C 1
ATOM 820 O O . THR A 1 104 ? -1.202 10.913 -10.157 1.00 94.75 104 THR A O 1
ATOM 823 N N . GLY A 1 105 ? -1.422 10.130 -8.060 1.00 95.38 105 GLY A N 1
ATOM 824 C CA . GLY A 1 105 ? -2.167 8.922 -8.393 1.00 95.38 105 GLY A CA 1
ATOM 825 C C . GLY A 1 105 ? -1.325 7.835 -9.066 1.00 95.38 105 GLY A C 1
ATOM 826 O O . GLY A 1 105 ? -1.874 6.794 -9.419 1.00 95.38 105 GLY A O 1
ATOM 827 N N . ARG A 1 106 ? -0.013 8.046 -9.252 1.00 95.12 106 ARG A N 1
ATOM 828 C CA . ARG A 1 106 ? 0.874 7.105 -9.955 1.00 95.12 106 ARG A CA 1
ATOM 829 C C . ARG A 1 106 ? 1.501 6.076 -9.031 1.00 95.12 106 ARG A C 1
ATOM 831 O O . ARG A 1 106 ? 1.828 4.991 -9.496 1.00 95.12 106 ARG A O 1
ATOM 838 N N . ARG A 1 107 ? 1.703 6.404 -7.751 1.00 97.75 107 ARG A N 1
ATOM 839 C CA . ARG A 1 107 ? 2.324 5.486 -6.786 1.00 97.75 107 ARG A CA 1
ATOM 840 C C . ARG A 1 107 ? 1.261 4.860 -5.913 1.00 97.75 107 ARG A C 1
ATOM 842 O O . ARG A 1 107 ? 0.468 5.567 -5.293 1.00 97.75 107 ARG A O 1
ATOM 849 N N . MET A 1 108 ? 1.260 3.536 -5.871 1.00 98.44 108 MET A N 1
ATOM 850 C CA . MET A 1 108 ? 0.364 2.776 -5.015 1.00 98.44 108 MET A CA 1
ATOM 851 C C . MET A 1 108 ? 0.997 2.631 -3.634 1.00 98.44 108 MET A C 1
ATOM 853 O O . MET A 1 108 ? 2.093 2.095 -3.507 1.00 98.44 108 MET A O 1
ATOM 857 N N . GLU A 1 109 ? 0.322 3.118 -2.598 1.00 98.44 109 GLU A N 1
ATOM 858 C CA . GLU A 1 109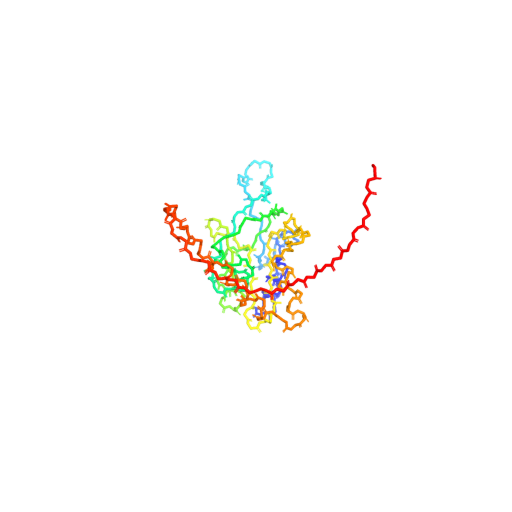 ? 0.887 3.208 -1.247 1.00 98.44 109 GLU A CA 1
ATOM 859 C C . GLU A 1 109 ? 0.195 2.276 -0.244 1.00 98.44 109 GLU A C 1
ATOM 861 O O . GLU A 1 109 ? 0.788 1.967 0.793 1.00 98.44 109 GLU A O 1
ATOM 866 N N . ILE A 1 110 ? -1.024 1.809 -0.551 1.00 98.75 110 ILE A N 1
ATOM 867 C CA . ILE A 1 110 ? -1.797 0.861 0.265 1.00 98.75 110 ILE A CA 1
ATOM 868 C C . ILE A 1 110 ? -2.479 -0.168 -0.644 1.00 98.75 110 ILE A C 1
ATOM 870 O O . ILE A 1 110 ? -3.226 0.215 -1.547 1.00 98.75 110 ILE A O 1
ATOM 874 N N . VAL A 1 111 ? -2.273 -1.458 -0.361 1.00 98.62 111 VAL A N 1
ATOM 875 C CA . VAL A 1 111 ? -3.000 -2.587 -0.967 1.00 98.62 111 VAL A CA 1
ATOM 876 C C . VAL A 1 111 ? -3.909 -3.266 0.044 1.00 98.62 111 VAL A C 1
ATOM 878 O O . VAL A 1 111 ? -3.534 -3.431 1.208 1.00 98.62 111 VAL A O 1
ATOM 881 N N . GLU A 1 112 ? -5.065 -3.727 -0.423 1.00 98.50 112 GLU A N 1
ATOM 882 C CA . GLU A 1 112 ? -5.957 -4.619 0.316 1.00 98.50 112 GLU A CA 1
ATOM 883 C C . GLU A 1 112 ? -6.408 -5.780 -0.575 1.00 98.50 112 GLU A C 1
ATOM 885 O O . GLU A 1 112 ? -6.758 -5.574 -1.737 1.00 98.50 112 GLU A O 1
ATOM 890 N N . LEU A 1 113 ? -6.432 -6.997 -0.025 1.00 97.25 113 LEU A N 1
ATOM 891 C CA . LEU A 1 113 ? -7.026 -8.149 -0.705 1.00 97.25 113 LEU A CA 1
ATOM 892 C C . LEU A 1 113 ? -8.496 -8.275 -0.302 1.00 97.25 113 LEU A C 1
ATOM 894 O O . LEU A 1 113 ? -8.830 -8.362 0.889 1.00 97.25 113 LEU A O 1
ATOM 898 N N . GLN A 1 114 ? -9.379 -8.281 -1.299 1.00 85.94 114 GLN A N 1
ATOM 899 C CA . GLN A 1 114 ? -10.804 -8.493 -1.073 1.00 85.94 114 GLN A CA 1
ATOM 900 C C . GLN A 1 114 ? -11.050 -9.911 -0.531 1.00 85.94 114 GLN A C 1
ATOM 902 O O . GLN A 1 114 ? -10.288 -10.834 -0.796 1.00 85.94 114 GLN A O 1
ATOM 907 N N . ASN A 1 115 ? -12.104 -10.090 0.267 1.00 89.00 115 ASN A N 1
ATOM 908 C CA . ASN A 1 115 ? -12.489 -11.380 0.866 1.00 89.00 115 ASN A CA 1
ATOM 909 C C . ASN A 1 115 ? -11.487 -12.011 1.859 1.00 89.00 115 ASN A C 1
ATOM 911 O O . ASN A 1 115 ? -11.714 -13.128 2.314 1.00 89.00 115 ASN A O 1
ATOM 915 N N . HIS A 1 116 ? -10.436 -11.296 2.275 1.00 96.44 116 HIS A N 1
ATOM 916 C CA . HIS A 1 116 ? -9.580 -11.702 3.397 1.00 96.44 116 HIS A CA 1
ATOM 917 C C . HIS A 1 116 ? -9.935 -10.912 4.676 1.00 96.44 116 HIS A C 1
ATOM 919 O O . HIS A 1 116 ? -10.140 -9.688 4.586 1.00 96.44 116 HIS A O 1
ATOM 925 N N . PRO A 1 117 ? -9.982 -11.543 5.875 1.00 96.12 117 PRO A N 1
ATOM 926 C CA . PRO A 1 117 ? -10.354 -10.867 7.124 1.00 96.12 117 PRO A CA 1
ATOM 927 C C . PRO A 1 117 ? -9.493 -9.630 7.384 1.00 96.12 117 PRO A C 1
ATOM 929 O O . PRO A 1 117 ? -10.016 -8.552 7.655 1.00 96.12 117 PRO A O 1
ATOM 932 N N . TYR A 1 118 ? -8.176 -9.747 7.204 1.00 98.25 118 TYR A N 1
ATOM 933 C CA . TYR A 1 118 ? -7.263 -8.609 7.257 1.00 98.25 118 TYR A CA 1
ATOM 934 C C . TYR A 1 118 ? -6.006 -8.869 6.427 1.00 98.25 118 TYR A C 1
ATOM 936 O O . TYR A 1 118 ? -5.116 -9.597 6.851 1.00 98.25 118 TYR A O 1
ATOM 944 N N . PHE A 1 119 ? -5.969 -8.339 5.205 1.00 98.50 119 PHE A N 1
ATOM 945 C CA . PHE A 1 119 ? -4.782 -8.335 4.350 1.00 98.50 119 PHE A CA 1
ATOM 946 C C . PHE A 1 119 ? -4.542 -6.894 3.926 1.00 98.50 119 PHE A C 1
ATOM 948 O O . PHE A 1 119 ? -5.283 -6.365 3.099 1.00 98.50 119 PHE A O 1
ATOM 955 N N . VAL A 1 120 ? -3.561 -6.252 4.552 1.00 98.62 120 VAL A N 1
ATOM 956 C CA . VAL A 1 120 ? -3.205 -4.857 4.293 1.00 98.62 120 VAL A CA 1
ATOM 957 C C . VAL A 1 120 ? -1.698 -4.783 4.119 1.00 98.62 120 VAL A C 1
ATOM 959 O O . VAL A 1 120 ? -0.946 -5.219 4.991 1.00 98.62 120 VAL A O 1
ATOM 962 N N . GLY A 1 121 ? -1.252 -4.217 3.004 1.00 98.50 121 GLY A N 1
ATOM 963 C CA . GLY A 1 121 ? 0.153 -3.908 2.764 1.00 98.50 121 GLY A CA 1
ATOM 964 C C . GLY A 1 121 ? 0.329 -2.415 2.535 1.00 98.50 121 GLY A C 1
ATOM 965 O O . GLY A 1 121 ? -0.444 -1.818 1.798 1.00 98.50 121 GLY A O 1
ATOM 966 N N . VAL A 1 122 ? 1.360 -1.816 3.132 1.00 98.69 122 VAL A N 1
ATOM 967 C CA . VAL A 1 122 ? 1.671 -0.389 2.948 1.00 98.69 122 VAL A CA 1
ATOM 968 C C . VAL A 1 122 ? 3.120 -0.153 2.546 1.00 98.69 122 VAL A C 1
ATOM 970 O O . VAL A 1 122 ? 4.001 -0.947 2.891 1.00 98.69 122 VAL A O 1
ATOM 973 N N . GLN A 1 123 ? 3.345 0.919 1.786 1.00 97.81 123 GLN A N 1
ATOM 974 C CA . GLN A 1 123 ? 4.679 1.400 1.410 1.00 97.81 123 GLN A CA 1
ATOM 975 C C . GLN A 1 123 ? 5.324 2.264 2.499 1.00 97.81 123 GLN A C 1
ATOM 977 O O . GLN A 1 123 ? 6.547 2.326 2.602 1.00 97.81 123 GLN A O 1
ATOM 982 N N . PHE A 1 124 ? 4.521 2.979 3.284 1.00 98.06 124 PHE A N 1
ATOM 983 C CA . PHE A 1 124 ? 5.016 3.792 4.391 1.00 98.06 124 PHE A CA 1
ATOM 984 C C . PHE A 1 124 ? 5.317 2.957 5.639 1.00 98.06 124 PHE A C 1
ATOM 986 O O . PHE A 1 124 ? 5.008 1.771 5.709 1.00 98.06 124 PHE A O 1
ATOM 993 N N . HIS A 1 125 ? 5.896 3.615 6.640 1.00 97.88 125 HIS A N 1
ATOM 994 C CA . HIS A 1 125 ? 6.288 3.046 7.926 1.00 97.88 125 HIS A CA 1
ATOM 995 C C . HIS A 1 125 ? 5.294 3.433 9.039 1.00 97.88 125 HIS A C 1
ATOM 997 O O . HIS A 1 125 ? 5.496 4.455 9.714 1.00 97.88 125 HIS A O 1
ATOM 1003 N N . PRO A 1 126 ? 4.209 2.656 9.242 1.00 96.31 126 PRO A N 1
ATOM 1004 C CA . PRO A 1 126 ? 3.178 2.954 10.241 1.00 96.31 126 PRO A CA 1
ATOM 1005 C C . PRO A 1 126 ? 3.709 2.965 11.686 1.00 96.31 126 PRO A C 1
ATOM 1007 O O . PRO A 1 126 ? 3.110 3.581 12.573 1.00 96.31 126 PRO A O 1
ATOM 1010 N N . GLU A 1 127 ? 4.837 2.307 11.948 1.00 96.50 127 GLU A N 1
ATOM 1011 C CA . GLU A 1 127 ? 5.494 2.247 13.250 1.00 96.50 127 GLU A CA 1
ATOM 1012 C C . GLU A 1 127 ? 5.959 3.623 13.741 1.00 96.50 127 GLU A C 1
ATOM 1014 O O . GLU A 1 127 ? 5.880 3.915 14.936 1.00 96.50 127 GLU A O 1
ATOM 1019 N N . PHE A 1 128 ? 6.363 4.523 12.838 1.00 94.38 128 PHE A N 1
ATOM 1020 C CA . PHE A 1 128 ? 6.938 5.812 13.231 1.00 94.38 128 PHE A CA 1
ATOM 1021 C C . PHE A 1 128 ? 5.919 6.788 13.827 1.00 94.38 128 PHE A C 1
ATOM 1023 O O . PHE A 1 128 ? 6.319 7.736 14.518 1.00 94.38 128 PHE A O 1
ATOM 1030 N N . LYS A 1 129 ? 4.616 6.569 13.617 1.00 90.44 129 LYS A N 1
ATOM 1031 C CA . LYS A 1 129 ? 3.534 7.382 14.199 1.00 90.44 129 LYS A CA 1
ATOM 1032 C C . LYS A 1 129 ? 2.807 6.719 15.372 1.00 90.44 129 LYS A C 1
ATOM 1034 O O . LYS A 1 129 ? 1.990 7.378 16.009 1.00 90.44 129 LYS A O 1
ATOM 1039 N N . SER A 1 130 ? 3.152 5.480 15.720 1.00 93.56 130 SER A N 1
ATOM 1040 C CA . SER A 1 130 ? 2.583 4.774 16.876 1.00 93.56 130 SER A CA 1
ATOM 1041 C C . SER A 1 130 ? 3.082 5.362 18.205 1.00 93.56 130 SER A C 1
ATOM 1043 O O . SER A 1 130 ? 4.282 5.598 18.362 1.00 93.56 130 SER A O 1
ATOM 1045 N N . ARG A 1 131 ? 2.194 5.620 19.175 1.00 93.06 131 ARG A N 1
ATOM 1046 C CA . ARG A 1 131 ? 2.535 6.149 20.514 1.00 93.06 131 ARG A CA 1
ATOM 1047 C C . ARG A 1 131 ? 1.727 5.442 21.611 1.00 93.06 131 ARG A C 1
ATOM 1049 O O . ARG A 1 131 ? 0.631 4.954 21.325 1.00 93.06 131 ARG A O 1
ATOM 1056 N N . PRO A 1 132 ? 2.195 5.426 22.874 1.00 91.50 132 PRO A N 1
ATOM 1057 C CA . PRO A 1 132 ? 1.354 5.020 24.000 1.00 91.50 132 PRO A CA 1
ATOM 1058 C C . PRO A 1 132 ? 0.033 5.810 24.009 1.00 91.50 132 PRO A C 1
ATOM 1060 O O . PRO A 1 132 ? 0.041 7.029 23.857 1.00 91.50 132 PRO A O 1
ATOM 1063 N N . GLY A 1 133 ? -1.104 5.115 24.108 1.00 91.38 133 GLY A N 1
ATOM 1064 C CA . GLY A 1 133 ? -2.448 5.714 24.042 1.00 91.38 133 GLY A CA 1
ATOM 1065 C C . GLY A 1 133 ? -2.961 6.050 22.632 1.00 91.38 133 GLY A C 1
ATOM 1066 O O . GLY A 1 133 ? -4.139 6.361 22.474 1.00 91.38 133 GLY A O 1
ATOM 1067 N N . LYS A 1 134 ? -2.118 5.949 21.597 1.00 91.44 134 LYS A N 1
ATOM 1068 C CA . LYS A 1 134 ? -2.501 6.106 20.187 1.00 91.44 134 LYS A CA 1
ATOM 1069 C C . LYS A 1 134 ? -1.674 5.149 19.314 1.00 91.44 134 LYS A C 1
ATOM 1071 O O . LYS A 1 134 ? -0.710 5.586 18.673 1.00 91.44 134 LYS A O 1
ATOM 1076 N N . PRO A 1 135 ? -1.993 3.840 19.323 1.00 95.12 135 PRO A N 1
ATOM 1077 C CA . PRO A 1 135 ? -1.292 2.875 18.486 1.00 95.12 135 PRO A CA 1
ATOM 1078 C C . PRO A 1 135 ? -1.502 3.204 17.006 1.00 95.12 135 PRO A C 1
ATOM 1080 O O . PRO A 1 135 ? -2.484 3.852 16.635 1.00 95.12 135 PRO A O 1
ATOM 1083 N N . SER A 1 136 ? -0.592 2.738 16.151 1.00 96.44 136 SER A N 1
ATOM 1084 C CA . SER A 1 136 ? -0.819 2.798 14.706 1.00 96.44 136 SER A CA 1
ATOM 1085 C C . SER A 1 136 ? -2.139 2.115 14.339 1.00 96.44 136 SER A C 1
ATOM 1087 O O . SER A 1 136 ? -2.412 0.999 14.786 1.00 96.44 136 SER A O 1
ATOM 1089 N N . ALA A 1 137 ? -2.939 2.782 13.506 1.00 96.62 137 ALA A N 1
ATOM 1090 C CA . ALA A 1 137 ? -4.259 2.313 13.101 1.00 96.62 137 ALA A CA 1
ATOM 1091 C C . ALA A 1 137 ? -4.199 0.936 12.417 1.00 96.62 137 ALA A C 1
ATOM 1093 O O . ALA A 1 137 ? -5.039 0.077 12.678 1.00 96.62 137 ALA A O 1
ATOM 1094 N N . LEU A 1 138 ? -3.169 0.694 11.600 1.00 97.56 138 LEU A N 1
ATOM 1095 C CA . LEU A 1 138 ? -2.995 -0.579 10.899 1.00 97.56 138 LEU A CA 1
ATOM 1096 C C . LEU A 1 138 ? -2.577 -1.710 11.845 1.00 97.56 138 LEU A C 1
ATOM 1098 O O . LEU A 1 138 ? -3.099 -2.816 11.752 1.00 97.56 138 LEU A O 1
ATOM 1102 N N . PHE A 1 139 ? -1.711 -1.438 12.824 1.00 97.75 139 PHE A N 1
ATOM 1103 C CA . PHE A 1 139 ? -1.371 -2.443 13.837 1.00 97.75 139 PHE A CA 1
ATOM 1104 C C . PHE A 1 139 ? -2.552 -2.758 14.755 1.00 97.75 139 PHE A C 1
ATOM 1106 O O . PHE A 1 139 ? -2.775 -3.923 15.076 1.00 97.75 139 PHE A O 1
ATOM 1113 N N . LEU A 1 140 ? -3.352 -1.754 15.124 1.00 96.81 140 LEU A N 1
ATOM 1114 C CA . LEU A 1 140 ? -4.607 -1.986 15.836 1.00 96.81 140 LEU A CA 1
ATOM 1115 C C . LEU A 1 140 ? -5.546 -2.883 15.016 1.00 96.81 140 LEU A C 1
ATOM 1117 O O . LEU A 1 140 ? -6.106 -3.829 15.562 1.00 96.81 140 LEU A O 1
ATOM 1121 N N . GLY A 1 141 ? -5.671 -2.621 13.711 1.00 97.75 141 GLY A N 1
ATOM 1122 C CA . GLY A 1 141 ? -6.440 -3.455 12.788 1.00 97.75 141 GLY A CA 1
ATOM 1123 C C . GLY A 1 141 ? -5.963 -4.906 12.758 1.00 97.75 141 GLY A C 1
ATOM 1124 O O . GLY A 1 141 ? -6.778 -5.815 12.897 1.00 97.75 141 GLY A O 1
ATOM 1125 N N . LEU A 1 142 ? -4.650 -5.126 12.664 1.00 98.31 142 LEU A N 1
ATOM 1126 C CA . LEU A 1 142 ? -4.056 -6.464 12.673 1.00 98.31 142 LEU A CA 1
ATOM 1127 C C . LEU A 1 142 ? -4.383 -7.238 13.961 1.00 98.31 142 LEU A C 1
ATOM 1129 O O . LEU A 1 142 ? -4.839 -8.378 13.897 1.00 98.31 142 LEU A O 1
ATOM 1133 N N . ILE A 1 143 ? -4.196 -6.620 15.132 1.00 98.12 143 ILE A N 1
ATOM 1134 C CA . ILE A 1 143 ? -4.481 -7.264 16.426 1.00 98.12 143 ILE A CA 1
ATOM 1135 C C . ILE A 1 143 ? -5.981 -7.506 16.615 1.00 98.12 143 ILE A C 1
ATOM 1137 O O . ILE A 1 143 ? -6.381 -8.555 17.125 1.00 98.12 143 ILE A O 1
ATOM 1141 N N . ALA A 1 144 ? -6.821 -6.568 16.175 1.00 97.88 144 ALA A N 1
ATOM 1142 C CA . ALA A 1 144 ? -8.268 -6.724 16.221 1.00 97.88 144 ALA A CA 1
ATOM 1143 C C . ALA A 1 144 ? -8.732 -7.882 15.328 1.00 97.88 144 ALA A C 1
ATOM 1145 O O . ALA A 1 144 ? -9.582 -8.664 15.745 1.00 97.88 144 ALA A O 1
ATOM 1146 N N . ALA A 1 145 ? -8.146 -8.030 14.138 1.00 98.25 145 ALA A N 1
ATOM 1147 C CA . ALA A 1 145 ? -8.416 -9.150 13.244 1.00 98.25 145 ALA A CA 1
ATOM 1148 C C . ALA A 1 145 ? -7.992 -10.487 13.853 1.00 98.25 145 ALA A C 1
ATOM 1150 O O . ALA A 1 145 ? -8.795 -11.415 13.889 1.00 98.25 145 ALA A O 1
ATOM 1151 N N . ALA A 1 146 ? -6.777 -10.560 14.404 1.00 98.31 146 ALA A N 1
ATOM 1152 C CA . ALA A 1 146 ? -6.275 -11.760 15.072 1.00 98.31 146 ALA A CA 1
ATOM 1153 C C . ALA A 1 146 ? -7.136 -12.168 16.283 1.00 98.31 146 ALA A C 1
ATOM 1155 O O . ALA A 1 146 ? -7.281 -13.351 16.569 1.00 98.31 146 ALA A O 1
ATOM 1156 N N . SER A 1 147 ? -7.738 -11.190 16.966 1.00 98.00 147 SER A N 1
ATOM 1157 C CA . SER A 1 147 ? -8.614 -11.409 18.124 1.00 98.00 147 SER A CA 1
ATOM 1158 C C . SER A 1 147 ? -10.096 -11.613 17.767 1.00 98.00 147 SER A C 1
ATOM 1160 O O . SER A 1 147 ? -10.916 -11.731 18.671 1.00 98.00 147 SER A O 1
ATOM 1162 N N . GLY A 1 148 ? -10.477 -11.602 16.482 1.00 97.31 148 GLY A N 1
ATOM 1163 C CA . GLY A 1 148 ? -11.882 -11.716 16.057 1.00 97.31 148 GLY A CA 1
ATOM 1164 C C . GLY A 1 148 ? -12.756 -10.483 16.347 1.00 97.31 148 GLY A C 1
ATOM 1165 O O . GLY A 1 148 ? -13.978 -10.554 16.259 1.00 97.31 148 GLY A O 1
ATOM 1166 N N . CYS A 1 149 ? -12.146 -9.339 16.664 1.00 97.19 149 CYS A N 1
ATOM 1167 C CA . CYS A 1 149 ? -12.820 -8.099 17.068 1.00 97.19 149 CYS A CA 1
ATOM 1168 C C . CYS A 1 149 ? -12.767 -6.992 16.000 1.00 97.19 149 CYS A C 1
ATOM 1170 O O . CYS A 1 149 ? -13.146 -5.853 16.281 1.00 97.19 149 CYS A O 1
ATOM 1172 N N . LEU A 1 150 ? -12.277 -7.287 14.789 1.00 97.31 150 LEU A N 1
ATOM 1173 C CA . LEU A 1 150 ? -12.062 -6.277 13.746 1.00 97.31 150 LEU A CA 1
ATOM 1174 C C . LEU A 1 150 ? -13.331 -5.481 13.424 1.00 97.31 150 LEU A C 1
ATOM 1176 O O . LEU A 1 150 ? -13.279 -4.256 13.403 1.00 97.31 150 LEU A O 1
ATOM 1180 N N . GLU A 1 151 ? -14.470 -6.148 13.240 1.00 95.81 151 GLU A N 1
ATOM 1181 C CA . GLU A 1 151 ? -15.734 -5.478 12.902 1.00 95.81 151 GLU A CA 1
ATOM 1182 C C . GLU A 1 151 ? -16.158 -4.453 13.961 1.00 95.81 151 GLU A C 1
ATOM 1184 O O . GLU A 1 151 ? -16.547 -3.332 13.631 1.00 95.81 151 GLU A O 1
ATOM 1189 N N . ALA A 1 152 ? -16.005 -4.788 15.245 1.00 95.56 152 ALA A N 1
ATOM 1190 C CA . ALA A 1 152 ? -16.301 -3.864 16.335 1.00 95.56 152 ALA A CA 1
ATOM 1191 C C . ALA A 1 152 ? -15.384 -2.628 16.297 1.00 95.56 152 ALA A C 1
ATOM 1193 O O . ALA A 1 152 ? -15.848 -1.501 16.487 1.00 95.56 152 ALA A O 1
ATOM 1194 N N . VAL A 1 153 ? -14.093 -2.821 15.998 1.00 95.38 153 VAL A N 1
ATOM 1195 C CA . VAL A 1 153 ? -13.119 -1.726 15.865 1.00 95.38 153 VAL A CA 1
ATOM 1196 C C . VAL A 1 153 ? -13.442 -0.836 14.663 1.00 95.38 153 VAL A C 1
ATOM 1198 O O . VAL A 1 153 ? -13.476 0.386 14.806 1.00 95.38 153 VAL A O 1
ATOM 1201 N N . LEU A 1 154 ? -13.744 -1.419 13.498 1.00 94.25 154 LEU A N 1
ATOM 1202 C CA . LEU A 1 154 ? -14.097 -0.662 12.290 1.00 94.25 154 LEU A CA 1
ATOM 1203 C C . LEU A 1 154 ? -15.363 0.187 12.498 1.00 94.25 154 LEU A C 1
ATOM 1205 O O . LEU A 1 154 ? -15.414 1.342 12.069 1.00 94.25 154 LEU A O 1
ATOM 1209 N N . GLN A 1 155 ? -16.364 -0.343 13.207 1.00 90.81 155 GLN A N 1
ATOM 1210 C CA . GLN A 1 155 ? -17.592 0.389 13.539 1.00 90.81 155 GLN A CA 1
ATOM 1211 C C . GLN A 1 155 ? -17.368 1.512 14.562 1.00 90.81 155 GLN A C 1
ATOM 1213 O O . GLN A 1 155 ? -18.019 2.559 14.480 1.00 90.81 155 GLN A O 1
ATOM 1218 N N . ALA A 1 156 ? -16.468 1.318 15.530 1.00 86.69 156 ALA A N 1
ATOM 1219 C CA . ALA A 1 156 ? -16.145 2.328 16.535 1.00 86.69 156 ALA A CA 1
ATOM 1220 C C . ALA A 1 156 ? -15.393 3.522 15.924 1.00 86.69 156 ALA A C 1
ATOM 1222 O O . ALA A 1 156 ? -15.752 4.673 16.188 1.00 86.69 156 ALA A O 1
ATOM 1223 N N . SER A 1 157 ? -14.415 3.264 15.051 1.00 75.44 157 SER A N 1
ATOM 1224 C CA . SER A 1 157 ? -13.614 4.309 14.399 1.00 75.44 157 SER A CA 1
ATOM 1225 C C . SER A 1 157 ? -14.449 5.254 13.527 1.00 75.44 157 SER A C 1
ATOM 1227 O O . SER A 1 157 ? -14.147 6.443 13.447 1.00 75.44 157 SER A O 1
ATOM 1229 N N . GLY A 1 158 ? -15.555 4.776 12.945 1.00 60.59 158 GLY A N 1
ATOM 1230 C CA . GLY A 1 158 ? -16.473 5.614 12.165 1.00 60.59 158 GLY A CA 1
ATOM 1231 C C . GLY A 1 158 ? -17.347 6.572 12.988 1.00 60.59 158 GLY A C 1
ATOM 1232 O O . GLY A 1 158 ? -17.898 7.524 12.433 1.00 60.59 158 GLY A O 1
ATOM 1233 N N . LYS A 1 159 ? -17.487 6.358 14.306 1.00 53.06 159 LYS A N 1
ATOM 1234 C CA . LYS A 1 159 ? -18.351 7.175 15.183 1.00 53.06 159 LYS A CA 1
ATOM 1235 C C . LYS A 1 159 ? -17.644 8.386 15.798 1.00 53.06 159 LYS A C 1
ATOM 1237 O O . LYS A 1 159 ? -18.324 9.338 16.180 1.00 53.06 159 LYS A O 1
ATOM 1242 N N . VAL A 1 160 ? -16.310 8.394 15.852 1.00 50.53 160 VAL A N 1
ATOM 1243 C CA . VAL A 1 160 ? -15.524 9.477 16.483 1.00 50.53 160 VAL A CA 1
ATOM 1244 C C . VAL A 1 160 ? -15.724 10.828 15.770 1.00 50.53 160 VAL A C 1
ATOM 1246 O O . VAL A 1 160 ? -15.668 11.876 16.406 1.00 50.53 160 VAL A O 1
ATOM 1249 N N . SER A 1 161 ? -16.085 10.824 14.484 1.00 42.41 161 SER A N 1
ATOM 1250 C CA . SER A 1 161 ? -16.294 12.039 13.682 1.00 42.41 161 SER A CA 1
ATOM 1251 C C . SER A 1 161 ? -17.657 12.730 13.885 1.00 42.41 161 SER A C 1
ATOM 1253 O O . SER A 1 161 ? -17.878 13.792 13.309 1.00 42.41 161 SER A O 1
ATOM 1255 N N . LYS A 1 162 ? -18.590 12.161 14.671 1.00 36.41 162 LYS A N 1
ATOM 1256 C CA . LYS A 1 162 ? -19.959 12.702 14.852 1.00 36.41 162 LYS A CA 1
ATOM 1257 C C . LYS A 1 162 ? -20.224 13.407 16.188 1.00 36.41 162 LYS A C 1
ATOM 1259 O O . LYS A 1 162 ? -21.371 13.758 16.459 1.00 36.41 162 LYS A O 1
ATOM 1264 N N . VAL A 1 163 ? -19.206 13.682 17.005 1.00 35.25 163 VAL A N 1
ATOM 1265 C CA . VAL A 1 163 ? -19.387 14.584 18.157 1.00 35.25 163 VAL A CA 1
ATOM 1266 C C . VAL A 1 163 ? -19.280 16.027 17.663 1.00 35.25 163 VAL A C 1
ATOM 1268 O O . VAL A 1 163 ? -18.217 16.639 17.665 1.00 35.25 163 VAL A O 1
ATOM 1271 N N . SER A 1 164 ? -20.406 16.547 17.173 1.00 31.31 164 SER A N 1
ATOM 1272 C CA . SER A 1 164 ? -20.592 17.971 16.901 1.00 31.31 164 SER A CA 1
ATOM 1273 C C . SER A 1 164 ? -20.493 18.744 18.214 1.00 31.31 164 SER A C 1
ATOM 1275 O O . SER A 1 164 ? -21.320 18.578 19.112 1.00 31.31 164 SER A O 1
ATOM 1277 N N . THR A 1 165 ? -19.475 19.591 18.333 1.00 32.41 165 THR A N 1
ATOM 1278 C CA . THR A 1 165 ? -19.374 20.589 19.395 1.00 32.41 165 THR A CA 1
ATOM 1279 C C . THR A 1 165 ? -20.440 21.653 19.154 1.00 32.41 165 THR A C 1
ATOM 1281 O O . THR A 1 165 ? -20.192 22.651 18.475 1.00 32.41 165 THR A O 1
ATOM 1284 N N . THR A 1 166 ? -21.633 21.472 19.717 1.00 30.64 166 THR A N 1
ATOM 1285 C CA . THR A 1 166 ? -22.589 22.573 19.849 1.00 30.64 166 THR A CA 1
ATOM 1286 C C . THR A 1 166 ? -21.985 23.595 20.812 1.00 30.64 166 THR A C 1
ATOM 1288 O O . THR A 1 166 ? -22.059 23.448 22.030 1.00 30.64 166 THR A O 1
ATOM 1291 N N . ARG A 1 167 ? -21.332 24.627 20.266 1.00 33.50 167 ARG A N 1
ATOM 1292 C CA . ARG A 1 167 ? -20.983 25.841 21.010 1.00 33.50 167 ARG A CA 1
ATOM 1293 C C . ARG A 1 167 ? -22.287 26.536 21.397 1.00 33.50 167 ARG A C 1
ATOM 1295 O O . ARG A 1 167 ? -22.927 27.147 20.548 1.00 33.50 167 ARG A O 1
ATOM 1302 N N . VAL A 1 168 ? -22.671 26.449 22.665 1.00 33.38 168 VAL A N 1
ATOM 1303 C CA . VAL A 1 168 ? -23.687 27.336 23.240 1.00 33.38 168 VAL A CA 1
ATOM 1304 C C . VAL A 1 168 ? -22.962 28.589 23.727 1.00 33.38 168 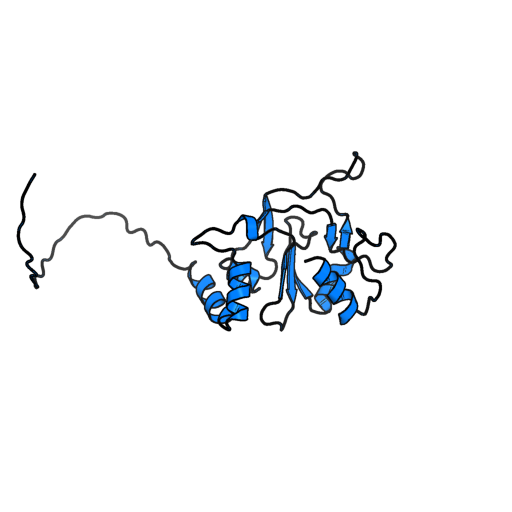VAL A C 1
ATOM 1306 O O . VAL A 1 168 ? -22.077 28.513 24.577 1.00 33.38 168 VAL A O 1
ATOM 1309 N N . ALA A 1 169 ? -23.282 29.728 23.113 1.00 32.91 169 ALA A N 1
ATOM 1310 C CA . ALA A 1 169 ? -22.798 31.045 23.506 1.00 32.91 169 ALA A CA 1
ATOM 1311 C C . ALA A 1 169 ? -23.520 31.540 24.775 1.00 32.91 169 ALA A C 1
ATOM 1313 O O . ALA A 1 169 ? -24.688 31.227 24.995 1.00 32.91 169 ALA A O 1
ATOM 1314 N N . ASN A 1 170 ? -22.806 32.319 25.591 1.00 33.25 170 ASN A N 1
ATOM 1315 C CA . ASN A 1 170 ? -23.262 32.897 26.857 1.00 33.25 170 ASN A CA 1
ATOM 1316 C C . ASN A 1 170 ? -24.532 33.760 26.722 1.00 33.25 170 ASN A C 1
ATOM 1318 O O . ASN A 1 170 ? -24.595 34.652 25.879 1.00 33.25 170 ASN A O 1
ATOM 1322 N N . GLY A 1 171 ? -25.474 33.564 27.648 1.00 30.75 171 GLY A N 1
ATOM 1323 C CA . GLY A 1 171 ? -26.635 34.420 27.902 1.00 30.75 171 GLY A CA 1
ATOM 1324 C C . GLY A 1 171 ? -27.145 34.200 29.333 1.00 30.75 171 GLY A C 1
ATOM 1325 O O . GLY A 1 171 ? -27.101 33.085 29.838 1.00 30.75 171 GLY A O 1
ATOM 1326 N N . ALA A 1 172 ? -27.532 35.287 29.997 1.00 29.89 172 ALA A N 1
ATOM 1327 C CA . ALA A 1 172 ? -27.628 35.462 31.447 1.00 29.89 172 ALA A CA 1
ATOM 1328 C C . ALA A 1 172 ? -28.693 34.630 32.207 1.00 29.89 172 ALA A C 1
ATOM 1330 O O . ALA A 1 172 ? -29.613 34.049 31.642 1.00 29.89 172 ALA A O 1
ATOM 1331 N N . ALA A 1 173 ? -28.515 34.624 33.532 1.00 32.53 173 ALA A N 1
ATOM 1332 C CA . ALA A 1 173 ? -29.161 33.821 34.568 1.00 32.53 173 ALA A CA 1
ATOM 1333 C C . ALA A 1 173 ? -30.701 33.843 34.635 1.00 32.53 173 ALA A C 1
ATOM 1335 O O . ALA A 1 173 ? -31.327 34.879 34.460 1.00 32.53 173 ALA A O 1
ATOM 1336 N N . THR A 1 174 ? -31.276 32.721 35.084 1.00 30.52 174 THR A N 1
ATOM 1337 C CA . THR A 1 174 ? -32.415 32.651 36.025 1.00 30.52 174 THR A CA 1
ATOM 1338 C C . THR A 1 174 ? -32.330 31.319 36.776 1.00 30.52 174 THR A C 1
ATOM 1340 O O . THR A 1 174 ? -32.162 30.260 36.176 1.00 30.52 174 THR A O 1
ATOM 1343 N N . GLY A 1 175 ? -32.357 31.375 38.108 1.00 28.36 175 GLY A N 1
ATOM 1344 C CA . GLY A 1 175 ? -32.208 30.200 38.964 1.00 28.36 175 GLY A CA 1
ATOM 1345 C C . GLY A 1 175 ? -33.460 29.328 39.036 1.00 28.36 175 GLY A C 1
ATOM 1346 O O . GLY A 1 175 ? -34.572 29.800 38.817 1.00 28.36 175 GLY A O 1
ATOM 1347 N N . LYS A 1 176 ? -33.266 28.072 39.449 1.00 29.73 176 LYS A N 1
ATOM 1348 C CA . LYS A 1 176 ? -34.207 27.320 40.288 1.00 29.73 176 LYS A CA 1
ATOM 1349 C C . LYS A 1 176 ? -33.440 26.274 41.099 1.00 29.73 176 LYS A C 1
ATOM 1351 O O . LYS A 1 176 ? -32.701 25.459 40.561 1.00 29.73 176 LYS A O 1
ATOM 1356 N N . VAL A 1 177 ? -33.618 26.375 42.410 1.00 28.45 177 VAL A N 1
ATOM 1357 C CA . VAL A 1 177 ? -33.131 25.479 43.460 1.00 28.45 177 VAL A CA 1
ATOM 1358 C C . VAL A 1 177 ? -33.934 24.182 43.427 1.00 28.45 177 VAL A C 1
ATOM 1360 O O . VAL A 1 177 ? -35.158 24.256 43.419 1.00 28.45 177 VAL A O 1
ATOM 1363 N N . TYR A 1 178 ? -33.264 23.030 43.515 1.00 30.48 178 TYR A N 1
ATOM 1364 C CA . TYR A 1 178 ? -33.846 21.811 44.083 1.00 30.48 178 TYR A CA 1
ATOM 1365 C C . TYR A 1 178 ? -32.797 21.084 44.938 1.00 30.48 178 TYR A C 1
ATOM 1367 O O . TYR A 1 178 ? -31.747 20.674 44.450 1.00 30.48 178 TYR A O 1
ATOM 1375 N N . GLN A 1 179 ? -33.092 20.993 46.238 1.00 30.80 179 GLN A N 1
ATOM 1376 C CA . GLN A 1 179 ? -32.385 20.204 47.245 1.00 30.80 179 GLN A CA 1
ATOM 1377 C C . GLN A 1 179 ? -32.837 18.739 47.198 1.00 30.80 179 GLN A C 1
ATOM 1379 O O . GLN A 1 179 ? -34.029 18.472 47.072 1.00 30.80 179 GLN A O 1
ATOM 1384 N N . ASN A 1 180 ? -31.873 17.828 47.343 1.00 33.53 180 ASN A N 1
ATOM 1385 C CA . ASN A 1 180 ? -31.903 16.549 48.076 1.00 33.53 180 ASN A CA 1
ATOM 1386 C C . ASN A 1 180 ? -30.618 15.818 47.648 1.00 33.53 180 ASN A C 1
ATOM 1388 O O . ASN A 1 180 ? -30.454 15.505 46.479 1.00 33.53 180 ASN A O 1
ATOM 1392 N N . GLY A 1 181 ? -29.593 15.612 48.467 1.00 28.39 181 GLY A N 1
ATOM 1393 C CA . GLY A 1 181 ? -29.606 15.209 49.863 1.00 28.39 181 GLY A CA 1
ATOM 1394 C C . GLY A 1 181 ? -28.912 13.849 49.922 1.00 28.39 181 GLY A C 1
ATOM 1395 O O . GLY A 1 181 ? -29.558 12.836 49.701 1.00 28.39 181 GLY A O 1
ATOM 1396 N N . ASN A 1 182 ? -27.595 13.828 50.147 1.00 29.89 182 ASN A N 1
ATOM 1397 C CA . ASN A 1 182 ? -26.985 12.808 50.996 1.00 29.89 182 ASN A CA 1
ATOM 1398 C C . ASN A 1 182 ? -25.576 13.211 51.428 1.00 29.89 182 ASN A C 1
ATOM 1400 O O . ASN A 1 182 ? -24.696 13.519 50.627 1.00 29.89 182 ASN A O 1
ATOM 1404 N N . VAL A 1 183 ? -25.436 13.227 52.746 1.00 29.02 183 VAL A N 1
ATOM 1405 C CA . VAL A 1 183 ? -24.248 13.519 53.531 1.00 29.02 183 VAL A CA 1
ATOM 1406 C C . VAL A 1 183 ? -23.416 12.243 53.609 1.00 29.02 183 VAL A C 1
ATOM 1408 O O . VAL A 1 183 ? -23.932 11.209 54.020 1.00 29.02 183 VAL A O 1
ATOM 1411 N N . TYR A 1 184 ? -22.126 12.331 53.299 1.00 31.78 184 TYR A N 1
ATOM 1412 C CA . TY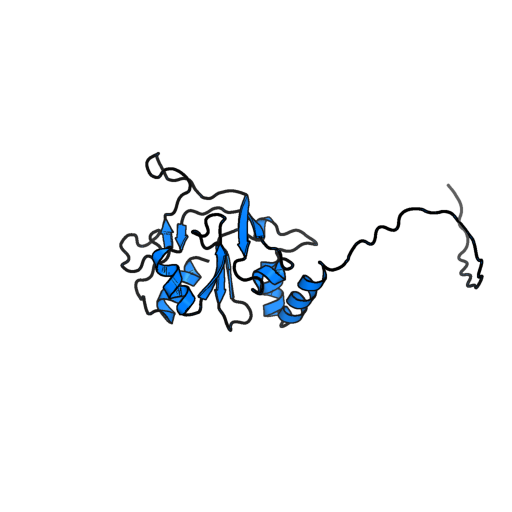R A 1 184 ? -21.130 11.441 53.889 1.00 31.78 184 TYR A CA 1
ATOM 1413 C C . TYR A 1 184 ? -20.095 12.311 54.591 1.00 31.78 184 TYR A C 1
ATOM 1415 O O . TYR A 1 184 ? -19.354 13.059 53.955 1.00 31.78 184 TYR A O 1
ATOM 1423 N N . SER A 1 185 ? -20.106 12.253 55.922 1.00 30.56 185 SER A N 1
ATOM 1424 C CA . SER A 1 185 ? -19.022 12.763 56.745 1.00 30.56 185 SER A CA 1
ATOM 1425 C C . SER A 1 185 ? -17.843 11.793 56.660 1.00 30.56 185 SER A C 1
ATOM 1427 O O . SER A 1 185 ? -18.018 10.578 56.705 1.00 30.56 185 SER A O 1
ATOM 1429 N N . ASN A 1 186 ? -16.631 12.330 56.570 1.00 35.59 186 ASN A N 1
ATOM 1430 C CA . ASN A 1 186 ? -15.478 11.687 57.179 1.00 35.59 186 ASN A CA 1
ATOM 1431 C C . ASN A 1 186 ? -14.590 12.777 57.776 1.00 35.59 186 ASN A C 1
ATOM 1433 O O . ASN A 1 186 ? -14.302 13.787 57.134 1.00 35.59 186 ASN A O 1
ATOM 1437 N N . GLY A 1 187 ? -14.294 12.609 59.061 1.00 32.94 187 GLY A N 1
ATOM 1438 C CA . GLY A 1 187 ? -13.744 13.633 59.933 1.00 32.94 187 GLY A CA 1
ATOM 1439 C C . GLY A 1 187 ? -12.218 13.725 59.936 1.00 32.94 187 GLY A C 1
ATOM 1440 O O . GLY A 1 187 ? -11.519 12.745 59.716 1.00 32.94 187 GLY A O 1
ATOM 1441 N N . ASN A 1 188 ? -11.783 14.947 60.246 1.00 36.78 188 ASN A N 1
ATOM 1442 C CA . ASN A 1 188 ? -10.676 15.396 61.100 1.00 36.78 188 ASN A CA 1
ATOM 1443 C C . ASN A 1 188 ? -9.269 14.770 61.029 1.00 36.78 188 ASN A C 1
ATOM 1445 O O . ASN A 1 188 ? -9.053 13.610 61.363 1.00 36.78 188 ASN A O 1
ATOM 1449 N N . GLY A 1 189 ? -8.300 15.679 60.838 1.00 34.09 189 GLY A N 1
ATOM 1450 C CA . GLY A 1 189 ? -6.896 15.592 61.271 1.00 34.09 189 GLY A CA 1
ATOM 1451 C C . GLY A 1 189 ? -5.999 16.544 60.457 1.00 34.09 189 GLY A C 1
ATOM 1452 O O . GLY A 1 189 ? -5.470 16.128 59.439 1.00 34.09 189 GLY A O 1
ATOM 1453 N N . LEU A 1 190 ? -6.072 17.872 60.635 1.00 38.53 190 LEU A N 1
ATOM 1454 C CA . LEU A 1 190 ? -5.207 18.736 61.477 1.00 38.53 190 LEU A CA 1
ATOM 1455 C C . LEU A 1 190 ? -3.691 18.740 61.138 1.00 38.53 190 LEU A C 1
ATOM 1457 O O . LEU A 1 190 ? -2.959 17.849 61.543 1.00 38.53 190 LEU A O 1
ATOM 1461 N N . HIS A 1 191 ? -3.287 19.823 60.450 1.00 38.62 191 HIS A N 1
ATOM 1462 C CA . HIS A 1 191 ? -2.106 20.697 60.638 1.00 38.62 191 HIS A CA 1
ATOM 1463 C C . HIS A 1 191 ? -0.725 20.091 60.983 1.00 38.62 191 HIS A C 1
ATOM 1465 O O . HIS A 1 191 ? -0.500 19.696 62.123 1.00 38.62 191 HIS A O 1
ATOM 1471 N N . HIS A 1 192 ? 0.264 20.233 60.088 1.00 39.53 192 HIS A N 1
ATOM 1472 C CA . HIS A 1 192 ? 1.203 21.373 60.035 1.00 39.53 192 HIS A CA 1
ATOM 1473 C C . HIS A 1 192 ? 2.016 21.370 58.733 1.00 39.53 192 HIS A C 1
ATOM 1475 O O . HIS A 1 192 ? 2.220 20.269 58.175 1.00 39.53 192 HIS A O 1
#

Organism: Brassica campestris (NCBI:txid3711)